Protein AF-A0A9Q1J3T0-F1 (afdb_monomer)

Secondary structure (DSSP, 8-state):
-HHHHHHHHT-HHHHHHHHHHHHHH--STTS----PPPPPPPPGGG--SPPPP--S-HHHHHHHHHHHHHHHHHHHHHHHHS-HHHHHHHHHHHHHHHHHHSPTT-----HHHHHHHTTTS-HHHHHHHHHHHHHHHHHHHHH-SS--S----HHHHHHHHHHTSTHHHHHHHHHHHHTHHHHHTS-HHHHHHHHHHH-TTTHHHHS--

Organism: Synaphobranchus kaupii (NCBI:txid118154)

Solvent-accessible surface area (backbone atoms only — not comparable to full-atom values): 12754 Å² total; per-residue (Å²): 108,69,70,58,51,56,57,54,58,67,33,68,70,52,45,50,54,53,50,52,50,50,58,73,60,35,82,44,104,87,45,77,66,88,64,70,78,83,84,78,79,71,61,80,91,72,62,83,81,68,82,73,91,75,76,90,45,46,66,60,50,52,49,54,52,52,49,49,50,51,50,51,52,50,51,51,48,45,63,66,71,66,33,72,66,55,53,49,52,52,49,52,51,48,50,55,43,46,26,46,66,39,70,83,85,76,73,80,76,60,63,77,58,50,71,75,35,58,92,81,42,65,63,69,59,49,50,54,57,41,55,46,37,36,57,53,53,49,54,46,40,74,73,41,96,69,65,77,89,72,70,89,48,72,68,58,53,53,49,54,46,59,73,65,60,50,45,65,62,52,48,49,51,48,54,50,55,80,37,39,78,62,54,75,71,47,60,61,68,61,53,52,49,53,50,45,67,72,38,76,84,50,50,82,72,70,72,78,122

Sequence (209 aa):
MLQIHYANLRSTDTFHSIFEDAQRTGINDLVKVPALPPRRRAPRRYDDGVAAYQWEDPEEYYRSQFFEVINLLTSELTRRFDQPTLRLLKNIENVVLTAVNSSPGCISIRKNVVDMYTANVDMERLFTQLSMFPAVLQAHNSSAETPISRVTMVSTIVYILATQGAERHLNNLLFLHIHKDLTDNLNLQKVLRSFCFANKRQLTYFAKV

Radius of gyration: 32.81 Å; Cα contacts (8 Å, |Δi|>4): 99; chains: 1; bounding box: 73×41×100 Å

Foldseek 3Di:
DVLVVLVVCLDPVNLVVVLVVLQVVCPDPPRHRQDDDDDDDDDPVPPPVDDPDDDPDSSVVVSVVSVVVSVVVSVVCCVVCVDPVNVLVVLVFVLLQCLQQDDQPPRDRPVVNCVVCVVPDDVVVVSVVSNCNVVLLVVCQVVDPDRDNGDDDVVVSVVSCVVVPCCVVVVVVVVCVVCVVVVVVDPPVVVVVVVCVVDVPCVVPPVPD

Mean predicted aligned error: 16.89 Å

pLDDT: mean 72.1, std 10.12, range [36.81, 88.25]

Structure (mmCIF, N/CA/C/O backbone):
data_AF-A0A9Q1J3T0-F1
#
_entry.id   AF-A0A9Q1J3T0-F1
#
loop_
_atom_site.group_PDB
_atom_site.id
_atom_site.type_symbol
_atom_site.label_atom_id
_atom_site.label_alt_id
_atom_site.label_comp_id
_atom_site.label_asym_id
_atom_site.label_entity_id
_atom_site.label_seq_id
_atom_site.pdbx_PDB_ins_code
_atom_site.Cartn_x
_atom_site.Cartn_y
_atom_site.Cartn_z
_atom_site.occupancy
_atom_site.B_iso_or_equiv
_atom_site.auth_seq_id
_atom_site.auth_comp_id
_atom_site.auth_asym_id
_atom_site.auth_atom_id
_atom_site.pdbx_PDB_model_num
ATOM 1 N N . MET A 1 1 ? 5.457 7.290 -5.235 1.00 56.97 1 MET A N 1
ATOM 2 C CA . MET A 1 1 ? 6.879 7.698 -5.179 1.00 56.97 1 MET A CA 1
ATOM 3 C C . MET A 1 1 ? 7.740 6.837 -6.095 1.00 56.97 1 MET A C 1
ATOM 5 O O . MET A 1 1 ? 8.196 7.372 -7.091 1.00 56.97 1 MET A O 1
ATOM 9 N N . LEU A 1 2 ? 7.880 5.522 -5.868 1.00 62.66 2 LEU A N 1
ATOM 10 C CA . LEU A 1 2 ? 8.727 4.662 -6.721 1.00 62.66 2 LEU A CA 1
ATOM 11 C C . LEU A 1 2 ? 8.299 4.617 -8.199 1.00 62.66 2 LEU A C 1
ATOM 13 O O . LEU A 1 2 ? 9.136 4.795 -9.070 1.00 62.66 2 LEU A O 1
ATOM 17 N N . GLN A 1 3 ? 7.005 4.479 -8.503 1.00 64.62 3 GLN A N 1
ATOM 18 C CA . GLN A 1 3 ? 6.520 4.507 -9.896 1.00 64.62 3 GLN A CA 1
ATOM 19 C C . GLN A 1 3 ? 6.812 5.832 -10.616 1.00 64.62 3 GLN A C 1
ATOM 21 O O . GLN A 1 3 ? 7.132 5.825 -11.795 1.00 64.62 3 GLN A O 1
ATOM 26 N N . ILE A 1 4 ? 6.740 6.960 -9.901 1.00 71.44 4 ILE A N 1
ATOM 27 C CA . ILE A 1 4 ? 7.042 8.290 -10.453 1.00 71.44 4 ILE A CA 1
ATOM 28 C C . ILE A 1 4 ? 8.543 8.401 -10.738 1.00 71.44 4 ILE A C 1
ATOM 30 O O . ILE A 1 4 ? 8.939 8.924 -11.769 1.00 71.44 4 ILE A O 1
ATOM 34 N N . HIS A 1 5 ? 9.380 7.845 -9.860 1.00 72.06 5 HIS A N 1
ATOM 35 C CA . HIS A 1 5 ? 10.822 7.798 -10.067 1.00 72.06 5 HIS A CA 1
ATOM 36 C C . HIS A 1 5 ? 11.203 6.975 -11.311 1.00 72.06 5 HIS A C 1
ATOM 38 O O . HIS A 1 5 ? 11.945 7.469 -12.153 1.00 72.06 5 HIS A O 1
ATOM 44 N N . TYR A 1 6 ? 10.633 5.778 -11.492 1.00 69.00 6 TYR A N 1
ATOM 45 C CA . TYR A 1 6 ? 10.868 4.965 -12.696 1.00 69.00 6 TYR A CA 1
ATOM 46 C C . TYR A 1 6 ? 10.266 5.578 -13.969 1.00 69.00 6 TYR A C 1
ATOM 48 O O . TYR A 1 6 ? 10.845 5.440 -15.044 1.00 69.00 6 TYR A O 1
ATOM 56 N N . ALA A 1 7 ? 9.154 6.311 -13.858 1.00 69.44 7 ALA A N 1
ATOM 57 C CA . ALA A 1 7 ? 8.602 7.079 -14.972 1.00 69.44 7 ALA A CA 1
ATOM 58 C C . ALA A 1 7 ? 9.527 8.235 -15.389 1.00 69.44 7 ALA A C 1
ATOM 60 O O . ALA A 1 7 ? 9.722 8.459 -16.579 1.00 69.44 7 ALA A O 1
ATOM 61 N N . ASN A 1 8 ? 10.151 8.916 -14.424 1.00 75.25 8 ASN A N 1
ATOM 62 C CA . ASN A 1 8 ? 11.120 9.976 -14.699 1.00 75.25 8 ASN A CA 1
ATOM 63 C C . ASN A 1 8 ? 12.416 9.421 -15.310 1.00 75.25 8 ASN A C 1
ATOM 65 O O . ASN A 1 8 ? 12.976 10.054 -16.195 1.00 75.25 8 ASN A O 1
ATOM 69 N N . LEU A 1 9 ? 12.849 8.221 -14.897 1.00 73.06 9 LEU A N 1
ATOM 70 C CA . LEU A 1 9 ? 14.004 7.521 -15.480 1.00 73.06 9 LEU A CA 1
ATOM 71 C C . LEU A 1 9 ? 13.783 7.107 -16.941 1.00 73.06 9 LEU A C 1
ATOM 73 O O . LEU A 1 9 ? 14.746 6.931 -17.678 1.00 73.06 9 LEU A O 1
ATOM 77 N N . ARG A 1 10 ? 12.527 6.975 -17.386 1.00 73.25 10 ARG A N 1
ATOM 78 C CA . ARG A 1 10 ? 12.190 6.730 -18.795 1.00 73.25 10 ARG A CA 1
ATOM 79 C C . ARG A 1 10 ? 12.355 7.986 -19.673 1.00 73.25 10 ARG A C 1
ATOM 81 O O . ARG A 1 10 ? 12.173 7.896 -20.886 1.00 73.25 10 ARG A O 1
ATOM 88 N N . SER A 1 11 ? 12.691 9.150 -19.109 1.00 79.69 11 SER A N 1
ATOM 89 C CA . SER A 1 11 ? 12.941 10.348 -19.913 1.00 79.69 11 SER A CA 1
ATOM 90 C C . SER A 1 11 ? 14.182 10.174 -20.794 1.00 79.69 11 SER A C 1
ATOM 92 O O . SER A 1 11 ? 15.204 9.625 -20.375 1.00 79.69 11 SER A O 1
ATOM 94 N N . THR A 1 12 ? 14.096 10.660 -22.033 1.00 73.69 12 THR A N 1
ATOM 95 C CA . THR A 1 12 ? 15.227 10.664 -22.970 1.00 73.69 12 THR A CA 1
ATOM 96 C C . THR A 1 12 ? 16.391 11.478 -22.405 1.00 73.69 12 THR A C 1
ATOM 98 O O . THR A 1 12 ? 17.531 11.038 -22.491 1.00 73.69 12 THR A O 1
ATOM 101 N N . ASP A 1 13 ? 16.094 12.591 -21.731 1.00 77.19 13 ASP A N 1
ATOM 102 C CA . ASP A 1 13 ? 17.101 13.496 -21.166 1.00 77.19 13 ASP A CA 1
ATOM 103 C C . ASP A 1 13 ? 17.870 12.843 -20.008 1.00 77.19 13 ASP A C 1
ATOM 105 O O . ASP A 1 13 ? 19.086 12.985 -19.889 1.00 77.19 13 ASP A O 1
ATOM 109 N N . THR A 1 14 ? 17.173 12.065 -19.169 1.00 77.88 14 THR A N 1
ATOM 110 C CA . THR A 1 14 ? 17.811 11.331 -18.067 1.00 77.88 14 THR A CA 1
ATOM 111 C C . THR A 1 14 ? 18.673 10.192 -18.583 1.00 77.88 14 THR A C 1
ATOM 113 O O . THR A 1 14 ? 19.754 9.961 -18.052 1.00 77.88 14 THR A O 1
ATOM 116 N N . PHE A 1 15 ? 18.218 9.494 -19.629 1.00 80.06 15 PHE A N 1
ATOM 117 C CA . PHE A 1 15 ? 19.016 8.454 -20.269 1.00 80.06 15 PHE A CA 1
ATOM 118 C C . PHE A 1 15 ? 20.283 9.041 -20.899 1.00 80.06 15 PHE A C 1
ATOM 120 O O . PHE A 1 15 ? 21.363 8.505 -20.676 1.00 80.06 15 PHE A O 1
ATOM 127 N N . HIS A 1 16 ? 20.164 10.167 -21.606 1.00 80.81 16 HIS A N 1
ATOM 128 C CA . HIS A 1 16 ? 21.298 10.832 -22.238 1.00 80.81 16 HIS A CA 1
ATOM 129 C C . HIS A 1 16 ? 22.352 11.266 -21.206 1.00 80.81 16 HIS A C 1
ATOM 131 O O . HIS A 1 16 ? 23.528 10.963 -21.369 1.00 80.81 16 HIS A O 1
ATOM 137 N N . SER A 1 17 ? 21.933 11.846 -20.072 1.00 82.75 17 SER A N 1
ATOM 138 C CA . SER A 1 17 ? 22.846 12.181 -18.965 1.00 82.75 17 SER A CA 1
ATOM 139 C C . SER A 1 17 ? 23.568 10.952 -18.395 1.00 82.75 17 SER A C 1
ATOM 141 O O . SER A 1 17 ? 24.767 11.012 -18.140 1.00 82.75 17 SER A O 1
ATOM 143 N N . ILE A 1 18 ? 22.860 9.831 -18.206 1.00 80.62 18 ILE A N 1
ATOM 144 C CA . ILE A 1 18 ? 23.458 8.580 -17.707 1.00 80.62 18 ILE A CA 1
ATOM 145 C C . ILE A 1 18 ? 24.433 7.999 -18.739 1.00 80.62 18 ILE A C 1
ATOM 147 O O . ILE A 1 18 ? 25.479 7.465 -18.372 1.00 80.62 18 ILE A O 1
ATOM 151 N N . PHE A 1 19 ? 24.100 8.096 -20.026 1.00 78.81 19 PHE A N 1
ATOM 152 C CA . PHE A 1 19 ? 24.931 7.611 -21.120 1.00 78.81 19 PHE A CA 1
ATOM 153 C C . PHE A 1 19 ? 26.209 8.445 -21.278 1.00 78.81 19 PHE A C 1
ATOM 155 O O . PHE A 1 19 ? 27.292 7.871 -21.391 1.00 78.81 19 PHE A O 1
ATOM 162 N N . GLU A 1 20 ? 26.118 9.775 -21.187 1.00 81.31 20 GLU A N 1
ATOM 163 C CA . GLU A 1 20 ? 27.284 10.665 -21.147 1.00 81.31 20 GLU A CA 1
ATOM 164 C C . GLU A 1 20 ? 28.188 10.365 -19.946 1.00 81.31 20 GLU A C 1
ATOM 166 O O . GLU A 1 20 ? 29.407 10.267 -20.093 1.00 81.31 20 GLU A O 1
ATOM 171 N N . ASP A 1 21 ? 27.614 10.173 -18.758 1.00 80.69 21 ASP A N 1
ATOM 172 C CA . ASP A 1 21 ? 28.389 9.838 -17.563 1.00 80.69 21 ASP A CA 1
ATOM 173 C C . ASP A 1 21 ? 29.042 8.454 -17.676 1.00 80.69 21 ASP A C 1
ATOM 175 O O . ASP A 1 21 ? 30.190 8.276 -17.261 1.00 80.69 21 ASP A O 1
ATOM 179 N N . ALA A 1 22 ? 28.371 7.483 -18.300 1.00 74.62 22 ALA A N 1
ATOM 180 C CA . ALA A 1 22 ? 28.949 6.175 -18.597 1.00 74.62 22 ALA A CA 1
ATOM 181 C C . ALA A 1 22 ? 30.107 6.270 -19.606 1.00 74.62 22 ALA A C 1
ATOM 183 O O . ALA A 1 22 ? 31.115 5.582 -19.439 1.00 74.62 22 ALA A O 1
ATOM 184 N N . GLN A 1 23 ? 30.014 7.152 -20.608 1.00 74.88 23 GLN A N 1
ATOM 185 C CA . GLN A 1 23 ? 31.119 7.431 -21.530 1.00 74.88 23 GLN A CA 1
ATOM 186 C C . GLN A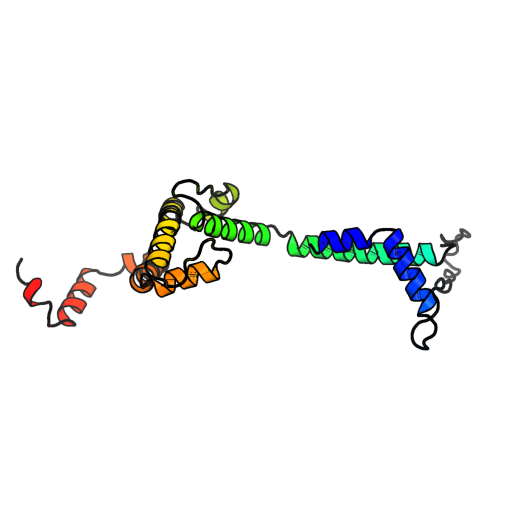 1 23 ? 32.297 8.118 -20.824 1.00 74.88 23 GLN A C 1
ATOM 188 O O . GLN A 1 23 ? 33.443 7.723 -21.034 1.00 74.88 23 GLN A O 1
ATOM 193 N N . ARG A 1 24 ? 32.032 9.094 -19.944 1.00 73.69 24 ARG A N 1
ATOM 194 C CA . ARG A 1 24 ? 33.063 9.798 -19.153 1.00 73.69 24 ARG A CA 1
ATOM 195 C C . ARG A 1 24 ? 33.762 8.879 -18.150 1.00 73.69 24 ARG A C 1
ATOM 197 O O . ARG A 1 24 ? 34.966 8.992 -17.945 1.00 73.69 24 ARG A O 1
ATOM 204 N N . THR A 1 25 ? 33.013 7.962 -17.539 1.00 69.69 25 THR A N 1
ATOM 205 C CA . THR A 1 25 ? 33.516 7.009 -16.532 1.00 69.69 25 THR A CA 1
ATOM 206 C C . THR A 1 25 ? 34.183 5.781 -17.169 1.00 69.69 25 THR A C 1
ATOM 208 O O . THR A 1 25 ? 34.876 5.029 -16.482 1.00 69.69 25 THR A O 1
ATOM 211 N N . GLY A 1 26 ? 34.027 5.592 -18.486 1.00 56.97 26 GLY A N 1
ATOM 212 C CA . GLY A 1 26 ? 34.550 4.483 -19.296 1.00 56.97 26 GLY A CA 1
ATOM 213 C C . GLY A 1 26 ? 36.076 4.413 -19.453 1.00 56.97 26 GLY A C 1
ATOM 214 O O . GLY A 1 26 ? 36.561 3.855 -20.433 1.00 56.97 26 GLY A O 1
ATOM 215 N N . ILE A 1 27 ? 36.838 4.951 -18.498 1.00 54.41 27 ILE A N 1
ATOM 216 C CA . ILE A 1 27 ? 38.305 4.867 -18.420 1.00 54.41 27 ILE A CA 1
ATOM 217 C C . ILE A 1 27 ? 38.721 4.092 -17.159 1.00 54.41 27 ILE A C 1
ATOM 219 O O . ILE A 1 27 ? 39.667 4.452 -16.470 1.00 54.41 27 ILE A O 1
ATOM 223 N N . ASN A 1 28 ? 37.994 3.029 -16.816 1.00 60.88 28 ASN A N 1
ATOM 224 C CA . ASN A 1 28 ? 38.426 2.076 -15.796 1.00 60.88 28 ASN A CA 1
ATOM 225 C C . ASN A 1 28 ? 38.343 0.663 -16.380 1.00 60.88 28 ASN A C 1
ATOM 227 O O . ASN A 1 28 ? 37.334 0.324 -16.998 1.00 60.88 28 ASN A O 1
ATOM 231 N N . ASP A 1 29 ? 39.368 -0.165 -16.143 1.00 57.97 29 ASP A N 1
ATOM 232 C CA . ASP A 1 29 ? 39.586 -1.514 -16.718 1.00 57.97 29 ASP A CA 1
ATOM 233 C C . ASP A 1 29 ? 38.398 -2.503 -16.609 1.00 57.97 29 ASP A C 1
ATOM 235 O O . ASP A 1 29 ? 38.412 -3.577 -17.210 1.00 57.97 29 ASP A O 1
ATOM 239 N N . LEU A 1 30 ? 37.349 -2.156 -15.857 1.00 61.22 30 LEU A N 1
ATOM 240 C CA . LEU A 1 30 ? 36.160 -2.972 -15.608 1.00 61.22 30 LEU A CA 1
ATOM 241 C C . LEU A 1 30 ? 34.969 -2.663 -16.535 1.00 61.22 30 LEU A C 1
ATOM 243 O O . LEU A 1 30 ? 34.090 -3.515 -16.674 1.00 61.22 30 LEU A O 1
ATOM 247 N N . VAL A 1 31 ? 34.908 -1.484 -17.169 1.00 62.34 31 VAL A N 1
ATOM 248 C CA . VAL A 1 31 ? 33.751 -1.057 -17.982 1.00 62.34 31 VAL A CA 1
ATOM 249 C C . VAL A 1 31 ? 34.218 -0.619 -19.365 1.00 62.34 31 VAL A C 1
ATOM 251 O O . VAL A 1 31 ? 34.936 0.363 -19.517 1.00 62.34 31 VAL A O 1
ATOM 254 N N . LYS A 1 32 ? 33.806 -1.368 -20.393 1.00 66.06 32 LYS A N 1
ATOM 255 C CA . LYS A 1 32 ? 34.123 -1.061 -21.793 1.00 66.06 32 LYS A CA 1
ATOM 256 C C . LYS A 1 32 ? 33.239 0.072 -22.309 1.00 66.06 32 LYS A C 1
ATOM 258 O O . LYS A 1 32 ? 32.081 0.179 -21.912 1.00 66.06 32 LYS A O 1
ATOM 263 N N . VAL A 1 33 ? 33.781 0.856 -23.241 1.00 67.75 33 VAL A N 1
ATOM 264 C CA . VAL A 1 33 ? 33.044 1.900 -23.967 1.00 67.75 33 VAL A CA 1
ATOM 265 C C . VAL A 1 33 ? 31.768 1.303 -24.586 1.00 67.75 33 VAL A C 1
ATOM 267 O O . VAL A 1 33 ? 31.839 0.194 -25.130 1.00 67.75 33 VAL A O 1
ATOM 270 N N . PRO A 1 34 ? 30.617 2.002 -24.518 1.00 68.38 34 PRO A N 1
ATOM 271 C CA . PRO A 1 34 ? 29.372 1.541 -25.123 1.00 68.38 34 PRO A CA 1
ATOM 272 C C . PRO A 1 34 ? 29.561 1.312 -26.627 1.00 68.38 34 PRO A C 1
ATOM 274 O O . PRO A 1 34 ? 29.746 2.250 -27.396 1.00 68.38 34 PRO A O 1
ATOM 277 N N . ALA A 1 35 ? 29.541 0.051 -27.049 1.00 74.94 35 ALA A N 1
ATOM 278 C CA . ALA A 1 35 ? 29.716 -0.348 -28.438 1.00 74.94 35 ALA A CA 1
ATOM 279 C C . ALA A 1 35 ? 28.678 -1.408 -28.796 1.00 74.94 35 ALA A C 1
ATOM 281 O O . ALA A 1 35 ? 28.268 -2.208 -27.952 1.00 74.94 35 ALA A O 1
ATOM 282 N N . LEU A 1 36 ? 28.262 -1.429 -30.061 1.00 76.38 36 LEU A N 1
ATOM 283 C CA . LEU A 1 36 ? 27.295 -2.414 -30.528 1.00 76.38 36 LEU A CA 1
ATOM 284 C C . LEU A 1 36 ? 27.842 -3.841 -30.337 1.00 76.38 36 LEU A C 1
ATOM 286 O O . LEU A 1 36 ? 29.023 -4.093 -30.612 1.00 76.38 36 LEU A O 1
ATOM 290 N N . PRO A 1 37 ? 27.004 -4.797 -29.896 1.00 75.69 37 PRO A N 1
ATOM 291 C CA . PRO A 1 37 ? 27.418 -6.184 -29.774 1.00 75.69 37 PRO A CA 1
ATOM 292 C C . PRO A 1 37 ? 27.926 -6.749 -31.107 1.00 75.69 37 PRO A C 1
ATOM 294 O O . PRO A 1 37 ? 27.415 -6.396 -32.176 1.00 75.69 37 PRO A O 1
ATOM 297 N N . PRO A 1 38 ? 28.888 -7.686 -31.066 1.00 68.19 38 PRO A N 1
ATOM 298 C CA . PRO A 1 38 ? 29.404 -8.313 -32.271 1.00 68.19 38 PRO A CA 1
ATOM 299 C C . PRO A 1 38 ? 28.301 -9.074 -33.011 1.00 68.19 38 PRO A C 1
ATOM 301 O O . PRO A 1 38 ? 27.501 -9.808 -32.422 1.00 68.19 38 PRO A O 1
ATOM 304 N N . ARG A 1 39 ? 28.290 -8.920 -34.337 1.00 69.69 39 ARG A N 1
ATOM 305 C CA . ARG A 1 39 ? 27.288 -9.523 -35.218 1.00 69.69 39 ARG A CA 1
ATOM 306 C C . ARG A 1 39 ? 27.438 -11.040 -35.235 1.00 69.69 39 ARG A C 1
ATOM 308 O O . ARG A 1 39 ? 28.509 -11.568 -35.533 1.00 69.69 39 ARG A O 1
ATOM 315 N N . ARG A 1 40 ? 26.339 -11.752 -34.979 1.00 70.06 40 ARG A N 1
ATOM 316 C CA . ARG A 1 40 ? 26.268 -13.197 -35.211 1.00 70.06 40 ARG A CA 1
ATOM 317 C C . ARG A 1 40 ? 25.823 -13.438 -36.643 1.00 70.06 40 ARG A C 1
ATOM 319 O O . ARG A 1 40 ? 24.766 -12.973 -37.054 1.00 70.06 40 ARG A O 1
ATOM 326 N N . ARG A 1 41 ? 26.633 -14.171 -37.404 1.00 70.56 41 ARG A N 1
ATOM 327 C CA . ARG A 1 41 ? 26.247 -14.619 -38.741 1.00 70.56 41 ARG A CA 1
ATOM 328 C C . ARG A 1 41 ? 25.196 -15.716 -38.599 1.00 70.56 41 ARG A C 1
ATOM 330 O O . ARG A 1 41 ? 25.430 -16.683 -37.872 1.00 70.56 41 ARG A O 1
ATOM 337 N N . ALA A 1 42 ? 24.061 -15.566 -39.278 1.00 72.94 42 ALA A N 1
ATOM 338 C CA . ALA A 1 42 ? 23.058 -16.618 -39.320 1.00 72.94 42 ALA A CA 1
ATOM 339 C C . ALA A 1 42 ? 23.685 -17.910 -39.885 1.00 72.94 42 ALA A C 1
ATOM 341 O O . ALA A 1 42 ? 24.526 -17.844 -40.792 1.00 72.94 42 ALA A O 1
ATOM 342 N N . PRO A 1 43 ? 23.333 -19.094 -39.351 1.00 78.50 43 PRO A N 1
ATOM 343 C CA . PRO A 1 43 ? 23.784 -20.352 -39.922 1.00 78.50 43 PRO A CA 1
ATOM 344 C C . PRO A 1 43 ? 23.382 -20.428 -41.394 1.00 78.50 43 PRO A C 1
ATOM 346 O O . PRO A 1 43 ? 22.228 -20.191 -41.734 1.00 78.50 43 PRO A O 1
ATOM 349 N N . ARG A 1 44 ? 24.319 -20.831 -42.257 1.00 72.75 44 ARG A N 1
ATOM 350 C CA . ARG A 1 44 ? 24.177 -20.807 -43.726 1.00 72.75 44 ARG A CA 1
ATOM 351 C C . ARG A 1 44 ? 22.938 -21.534 -44.276 1.00 72.75 44 ARG A C 1
ATOM 353 O O . ARG A 1 44 ? 22.554 -21.300 -45.409 1.00 72.75 44 ARG A O 1
ATOM 360 N N . ARG A 1 45 ? 22.332 -22.432 -43.494 1.00 79.81 45 ARG A N 1
ATOM 361 C CA . ARG A 1 45 ? 21.103 -23.157 -43.858 1.00 79.81 45 ARG A CA 1
ATOM 362 C C . ARG A 1 45 ? 19.833 -22.296 -43.804 1.00 79.81 45 ARG A C 1
ATOM 364 O O . ARG A 1 45 ? 18.853 -22.685 -44.418 1.00 79.81 45 ARG A O 1
ATOM 371 N N . TYR A 1 46 ? 19.858 -21.185 -43.069 1.00 71.06 46 TYR A N 1
ATOM 372 C CA . TYR A 1 46 ? 18.720 -20.289 -42.824 1.00 71.06 46 TYR A CA 1
ATOM 373 C C . TYR A 1 46 ? 18.995 -18.861 -43.326 1.00 71.06 46 TYR A C 1
ATOM 375 O O . TYR A 1 46 ? 18.401 -17.903 -42.842 1.00 71.06 46 TYR A O 1
ATOM 383 N N . ASP A 1 47 ? 19.977 -18.700 -44.215 1.00 76.25 47 ASP A N 1
ATOM 384 C CA . ASP A 1 47 ? 20.342 -17.400 -44.770 1.00 76.25 47 ASP A CA 1
ATOM 385 C C . ASP A 1 47 ? 19.438 -17.106 -45.975 1.00 76.25 47 ASP A C 1
ATOM 387 O O . ASP A 1 47 ? 19.752 -17.480 -47.103 1.00 76.25 47 ASP A O 1
ATOM 391 N N . ASP A 1 48 ? 18.292 -16.469 -45.718 1.00 76.75 48 ASP A N 1
ATOM 392 C CA . ASP A 1 48 ? 17.305 -16.081 -46.739 1.00 76.75 48 ASP A CA 1
ATOM 393 C C . ASP A 1 48 ? 17.759 -14.861 -47.576 1.00 76.75 48 ASP A C 1
ATOM 395 O O . ASP A 1 48 ? 16.986 -14.295 -48.347 1.00 76.75 48 ASP A O 1
ATOM 399 N N . GLY A 1 49 ? 19.014 -14.413 -47.422 1.00 71.88 49 GLY A N 1
ATOM 400 C CA . GLY A 1 49 ? 19.591 -13.278 -48.151 1.00 71.88 49 GLY A CA 1
ATOM 401 C C . GLY A 1 49 ? 19.075 -11.904 -47.708 1.00 71.88 49 GLY A C 1
ATOM 402 O O . GLY A 1 49 ? 19.565 -10.881 -48.186 1.00 71.88 49 GLY A O 1
ATOM 403 N N . VAL A 1 50 ? 18.121 -11.857 -46.775 1.00 76.38 50 VAL A N 1
ATOM 404 C CA . VAL A 1 50 ? 17.628 -10.622 -46.161 1.00 76.38 50 VAL A CA 1
ATOM 405 C C . VAL A 1 50 ? 18.546 -10.241 -45.002 1.00 76.38 50 VAL A C 1
ATOM 407 O O . VAL A 1 50 ? 18.752 -11.016 -44.068 1.00 76.38 50 VAL A O 1
ATOM 410 N N . ALA A 1 51 ? 19.096 -9.026 -45.044 1.00 68.81 51 ALA A N 1
ATOM 411 C CA . ALA A 1 51 ? 19.878 -8.499 -43.935 1.00 68.81 51 ALA A CA 1
ATOM 412 C C . ALA A 1 51 ? 18.994 -8.377 -42.684 1.00 68.81 51 ALA A C 1
ATOM 414 O O . ALA A 1 51 ? 17.935 -7.752 -42.719 1.00 68.81 51 ALA A O 1
ATOM 415 N N . ALA A 1 52 ? 19.437 -8.962 -41.568 1.00 70.06 52 ALA A N 1
ATOM 416 C CA . ALA A 1 52 ? 18.765 -8.786 -40.286 1.00 70.06 52 ALA A CA 1
ATOM 417 C C . ALA A 1 52 ? 18.730 -7.297 -39.898 1.00 70.06 52 ALA A C 1
ATOM 419 O O . ALA A 1 52 ? 19.695 -6.572 -40.166 1.00 70.06 52 ALA A O 1
ATOM 420 N N . TYR A 1 53 ? 17.638 -6.873 -39.247 1.00 73.38 53 TYR A N 1
ATOM 421 C CA . TYR A 1 53 ? 17.496 -5.528 -38.684 1.00 73.38 53 TYR A CA 1
ATOM 422 C C . TYR A 1 53 ? 18.692 -5.194 -37.782 1.00 73.38 53 TYR A C 1
ATOM 424 O O . TYR A 1 53 ? 19.113 -6.014 -36.961 1.00 73.38 53 TYR A O 1
ATOM 432 N N . GLN A 1 54 ? 19.257 -4.004 -37.973 1.00 71.12 54 GLN A N 1
ATOM 433 C CA . GLN A 1 54 ? 20.480 -3.544 -37.325 1.00 71.12 54 GLN A CA 1
ATOM 434 C C . GLN A 1 54 ? 20.244 -2.178 -36.697 1.00 71.12 54 GLN A C 1
ATOM 436 O O . GLN A 1 54 ? 19.624 -1.312 -37.305 1.00 71.12 54 GLN A O 1
ATOM 441 N N . TRP A 1 55 ? 20.791 -1.997 -35.499 1.00 70.44 55 TRP A N 1
ATOM 442 C CA . TRP A 1 55 ? 20.927 -0.680 -34.895 1.00 70.44 55 TRP A CA 1
ATOM 443 C C . TRP A 1 55 ? 22.166 -0.008 -35.479 1.00 70.44 55 TRP A C 1
ATOM 445 O O . TRP A 1 55 ? 23.245 -0.609 -35.490 1.00 70.44 55 TRP A O 1
ATOM 455 N N . GLU A 1 56 ? 21.997 1.204 -35.997 1.00 73.88 56 GLU A N 1
ATOM 456 C CA . GLU A 1 56 ? 23.096 2.015 -36.533 1.00 73.88 56 GLU A CA 1
ATOM 457 C C . GLU A 1 56 ? 23.821 2.762 -35.410 1.00 73.88 56 GLU A C 1
ATOM 459 O O . GLU A 1 56 ? 25.044 2.896 -35.445 1.00 73.88 56 GLU A O 1
ATOM 464 N N . ASP A 1 57 ? 23.077 3.154 -34.374 1.00 79.88 57 ASP A N 1
ATOM 465 C CA . ASP A 1 57 ? 23.571 3.935 -33.250 1.00 79.88 57 ASP A CA 1
ATOM 466 C C . ASP A 1 57 ? 23.674 3.088 -31.960 1.00 79.88 57 ASP A C 1
ATOM 468 O O . ASP A 1 57 ? 22.679 2.498 -31.513 1.00 79.88 57 ASP A O 1
ATOM 472 N N . PRO A 1 58 ? 24.868 2.994 -31.333 1.00 77.75 58 PRO A N 1
ATOM 473 C CA . PRO A 1 58 ? 25.024 2.399 -30.009 1.00 77.75 58 PRO A CA 1
ATOM 474 C C . PRO A 1 58 ? 24.107 3.030 -28.955 1.00 77.75 58 PRO A C 1
ATOM 476 O O . PRO A 1 58 ? 23.624 2.312 -28.076 1.00 77.75 58 PRO A O 1
ATOM 479 N N . GLU A 1 59 ? 23.851 4.340 -29.033 1.00 78.44 59 GLU A N 1
ATOM 480 C CA . GLU A 1 59 ? 22.995 5.037 -28.069 1.00 78.44 59 GLU A CA 1
ATOM 481 C C . GLU A 1 59 ? 21.547 4.538 -28.158 1.00 78.44 59 GLU A C 1
ATOM 483 O O . GLU A 1 59 ? 20.966 4.161 -27.139 1.00 78.44 59 GLU A O 1
ATOM 488 N N . GLU A 1 60 ? 20.987 4.413 -29.366 1.00 79.38 60 GLU A N 1
ATOM 489 C CA . GLU A 1 60 ? 19.646 3.848 -29.576 1.00 79.38 60 GLU A CA 1
ATOM 490 C C . GLU A 1 60 ? 19.528 2.388 -29.115 1.00 79.38 60 GLU A C 1
ATOM 492 O O . GLU A 1 60 ? 18.526 2.008 -28.496 1.00 79.38 60 GLU A O 1
ATOM 497 N N . TYR A 1 61 ? 20.565 1.573 -29.343 1.00 82.25 61 TYR A N 1
ATOM 498 C CA . TYR A 1 61 ? 20.595 0.189 -28.869 1.00 82.25 61 TYR A CA 1
ATOM 499 C C . TYR A 1 61 ? 20.502 0.121 -27.339 1.00 82.25 61 TYR A C 1
ATOM 501 O O . TYR A 1 61 ? 19.606 -0.540 -26.805 1.00 82.25 61 TYR A O 1
ATOM 509 N N . TYR A 1 62 ? 21.368 0.840 -26.620 1.00 81.69 62 TYR A N 1
ATOM 510 C CA . TYR A 1 62 ? 21.341 0.845 -25.155 1.00 81.69 62 TYR A CA 1
ATOM 511 C C . TYR A 1 62 ? 20.095 1.527 -24.595 1.00 81.69 62 TYR A C 1
ATOM 513 O O . TYR A 1 62 ? 19.583 1.097 -23.561 1.00 81.69 62 TYR A O 1
ATOM 521 N N . ARG A 1 63 ? 19.548 2.521 -25.300 1.00 83.75 63 ARG A N 1
ATOM 522 C CA . ARG A 1 63 ? 18.279 3.162 -24.947 1.00 83.75 63 ARG A CA 1
ATOM 523 C C . ARG A 1 63 ? 17.129 2.167 -24.973 1.00 83.75 63 ARG A C 1
ATOM 525 O O . ARG A 1 63 ? 16.340 2.122 -24.029 1.00 83.75 63 ARG A O 1
ATOM 532 N N . SER A 1 64 ? 17.046 1.352 -26.026 1.00 83.56 64 SER A N 1
ATOM 533 C CA . SER A 1 64 ? 15.999 0.335 -26.158 1.00 83.56 64 SER A CA 1
ATOM 534 C C . SER A 1 64 ? 16.056 -0.685 -25.014 1.00 83.56 64 SER A C 1
ATOM 536 O O . SER A 1 64 ? 15.036 -0.944 -24.376 1.00 83.56 64 SER A O 1
ATOM 538 N N . GLN A 1 65 ? 17.255 -1.166 -24.670 1.00 83.88 65 GLN A N 1
ATOM 539 C CA . GLN A 1 65 ? 17.468 -2.121 -23.578 1.00 83.88 65 GLN A CA 1
ATOM 540 C C . GLN A 1 65 ? 17.196 -1.513 -22.207 1.00 83.88 65 GLN A C 1
ATOM 542 O O . GLN A 1 65 ? 16.565 -2.137 -21.355 1.00 83.88 65 GLN A O 1
ATOM 547 N N . PHE A 1 66 ? 17.646 -0.280 -21.988 1.00 84.69 66 PHE A N 1
ATOM 548 C CA . PHE A 1 66 ? 17.405 0.430 -20.743 1.00 84.69 66 PHE A CA 1
ATOM 549 C C . PHE A 1 66 ? 15.904 0.623 -20.514 1.00 84.69 66 PHE A C 1
ATOM 551 O O . PHE A 1 66 ? 15.387 0.298 -19.445 1.00 84.69 66 PHE A O 1
ATOM 558 N N . PHE A 1 67 ? 15.169 1.067 -21.535 1.00 86.44 67 PHE A N 1
ATOM 559 C CA . PHE A 1 67 ? 13.720 1.207 -21.439 1.00 86.44 67 PHE A CA 1
ATOM 560 C C . PHE A 1 67 ? 13.003 -0.131 -21.290 1.00 86.44 67 PHE A C 1
ATOM 562 O O . PHE A 1 67 ? 12.029 -0.195 -20.544 1.00 86.44 67 PHE A O 1
ATOM 569 N N . GLU A 1 68 ? 13.471 -1.200 -21.934 1.00 87.12 68 GLU A N 1
ATOM 570 C CA . GLU A 1 68 ? 12.932 -2.546 -21.735 1.00 87.12 68 GLU A CA 1
ATOM 571 C C . GLU A 1 68 ? 13.044 -2.981 -20.267 1.00 87.12 68 GLU A C 1
ATOM 573 O O . GLU A 1 68 ? 12.044 -3.381 -19.666 1.00 87.12 68 GLU A O 1
ATOM 578 N N . VAL A 1 69 ? 14.216 -2.806 -19.651 1.00 87.38 69 VAL A N 1
ATOM 579 C CA . VAL A 1 69 ? 14.439 -3.128 -18.234 1.00 87.38 69 VAL A CA 1
ATOM 580 C C . VAL A 1 69 ? 13.566 -2.267 -17.324 1.00 87.38 69 VAL A C 1
ATOM 582 O O . VAL A 1 69 ? 12.920 -2.795 -16.421 1.00 87.38 69 VAL A O 1
ATOM 585 N N . ILE A 1 70 ? 13.487 -0.955 -17.559 1.00 86.31 70 ILE A N 1
ATOM 586 C CA . ILE A 1 70 ? 12.639 -0.058 -16.759 1.00 86.31 70 ILE A CA 1
ATOM 587 C C . ILE A 1 70 ? 11.157 -0.425 -16.898 1.00 86.31 70 ILE A C 1
ATOM 589 O O . ILE A 1 70 ? 10.420 -0.418 -15.907 1.00 86.31 70 ILE A O 1
ATOM 593 N N . ASN A 1 71 ? 10.714 -0.790 -18.102 1.00 86.88 71 ASN A N 1
ATOM 594 C CA . ASN A 1 71 ? 9.347 -1.239 -18.346 1.00 86.88 71 ASN A CA 1
ATOM 595 C C . ASN A 1 71 ?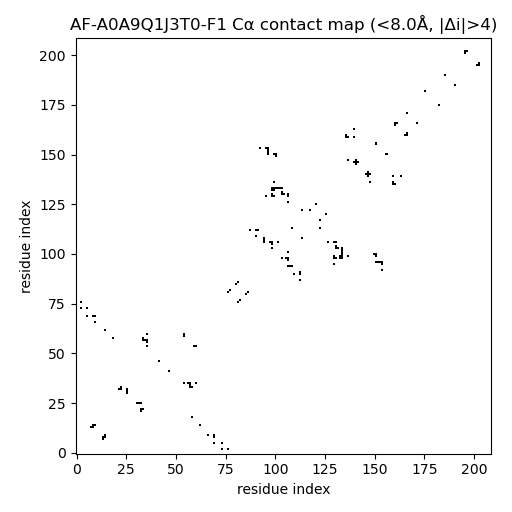 9.058 -2.554 -17.620 1.00 86.88 71 ASN A C 1
ATOM 597 O O . ASN A 1 71 ? 8.010 -2.660 -16.984 1.00 86.88 71 ASN A O 1
ATOM 601 N N . LEU A 1 72 ? 9.989 -3.511 -17.653 1.00 88.25 72 LEU A N 1
ATOM 602 C CA . LEU A 1 72 ? 9.878 -4.774 -16.926 1.00 88.25 72 LEU A CA 1
ATOM 603 C C . LEU A 1 72 ? 9.853 -4.552 -15.408 1.00 88.25 72 LEU A C 1
ATOM 605 O O . LEU A 1 72 ? 9.019 -5.108 -14.703 1.00 88.25 72 LEU A O 1
ATOM 609 N N . LEU A 1 73 ? 10.722 -3.691 -14.881 1.00 85.94 73 LEU A N 1
ATOM 610 C CA . LEU A 1 73 ? 10.718 -3.350 -13.458 1.00 85.94 73 LEU A CA 1
ATOM 611 C C . LEU A 1 73 ? 9.403 -2.679 -13.055 1.00 85.94 73 LEU A C 1
ATOM 613 O O . LEU A 1 73 ? 8.831 -3.001 -12.016 1.00 85.94 73 LEU A O 1
ATOM 617 N N . THR A 1 74 ? 8.885 -1.777 -13.886 1.00 86.38 74 THR A N 1
ATOM 618 C CA . THR A 1 74 ? 7.614 -1.096 -13.621 1.00 86.38 74 THR A CA 1
ATOM 619 C C . THR A 1 74 ? 6.431 -2.066 -13.696 1.00 86.38 74 THR A C 1
ATOM 621 O O . THR A 1 74 ? 5.526 -1.994 -12.856 1.00 86.38 74 THR A O 1
ATOM 624 N N . SER A 1 75 ? 6.433 -3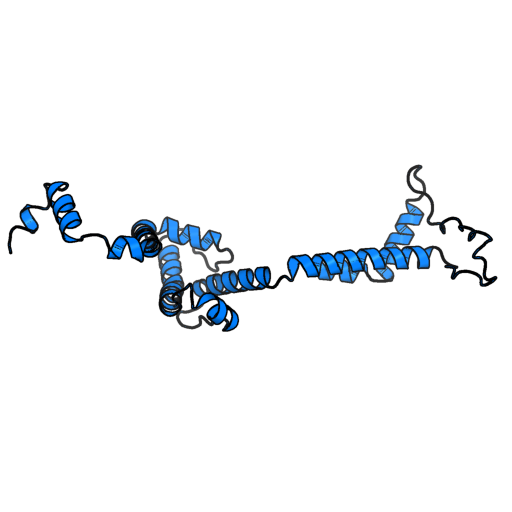.004 -14.648 1.00 84.81 75 SER A N 1
ATOM 625 C CA . SER A 1 75 ? 5.394 -4.031 -14.763 1.00 84.81 75 SER A CA 1
ATOM 626 C C . SER A 1 75 ? 5.437 -5.013 -13.588 1.00 84.81 75 SER A C 1
ATOM 628 O O . SER A 1 75 ? 4.399 -5.330 -13.017 1.00 84.81 75 SER A O 1
ATOM 630 N N . GLU A 1 76 ? 6.620 -5.415 -13.125 1.00 85.25 76 GLU A N 1
ATOM 631 C CA . GLU A 1 76 ? 6.757 -6.273 -11.944 1.00 85.25 76 GLU A CA 1
ATOM 632 C C . GLU A 1 76 ? 6.375 -5.547 -10.646 1.00 85.25 76 GLU A C 1
ATOM 634 O O . GLU A 1 76 ? 5.700 -6.115 -9.781 1.00 85.25 76 GLU A O 1
ATOM 639 N N . LEU A 1 77 ? 6.733 -4.266 -10.509 1.00 85.38 77 LEU A N 1
ATOM 640 C CA . LEU A 1 77 ? 6.320 -3.444 -9.370 1.00 85.38 77 LEU A CA 1
ATOM 641 C C . LEU A 1 77 ? 4.804 -3.257 -9.332 1.00 85.38 77 LEU A C 1
ATOM 643 O O . LEU A 1 77 ? 4.202 -3.401 -8.270 1.00 85.38 77 LEU A O 1
ATOM 647 N N . THR A 1 78 ? 4.173 -2.964 -10.470 1.00 85.31 78 THR A N 1
ATOM 648 C CA . THR A 1 78 ? 2.705 -2.887 -10.551 1.00 85.31 78 THR A CA 1
ATOM 649 C C . THR A 1 78 ? 2.078 -4.246 -10.251 1.00 85.31 78 THR A C 1
ATOM 651 O O . THR A 1 78 ? 1.237 -4.330 -9.365 1.00 85.31 78 THR A O 1
ATOM 654 N N . ARG A 1 79 ? 2.558 -5.339 -10.849 1.00 83.50 79 ARG A N 1
ATOM 655 C CA . ARG A 1 79 ? 2.066 -6.700 -10.575 1.00 83.50 79 ARG A CA 1
ATOM 656 C C . ARG A 1 79 ? 2.149 -7.087 -9.094 1.00 83.50 79 ARG A C 1
ATOM 658 O O . ARG A 1 79 ? 1.266 -7.781 -8.587 1.00 83.50 79 ARG A O 1
ATOM 665 N N . ARG A 1 80 ? 3.203 -6.668 -8.387 1.00 82.88 80 ARG A N 1
ATOM 666 C CA . ARG A 1 80 ? 3.415 -7.011 -6.972 1.00 82.88 80 ARG A CA 1
ATOM 667 C C . ARG A 1 80 ? 2.677 -6.088 -6.002 1.00 82.88 80 ARG A C 1
ATOM 669 O O . ARG A 1 80 ? 2.112 -6.574 -5.028 1.00 82.88 80 ARG A O 1
ATOM 676 N N . PHE A 1 81 ? 2.690 -4.777 -6.240 1.00 79.88 81 PHE A N 1
ATOM 677 C CA . PHE A 1 81 ? 2.113 -3.788 -5.321 1.00 79.88 81 PHE A CA 1
ATOM 678 C C . PHE A 1 81 ? 0.667 -3.403 -5.650 1.00 79.88 81 PHE A C 1
ATOM 680 O O . PHE A 1 81 ? -0.003 -2.808 -4.811 1.00 79.88 81 PHE A O 1
ATOM 687 N N . ASP A 1 82 ? 0.160 -3.759 -6.828 1.00 80.12 82 ASP A N 1
ATOM 688 C CA . ASP A 1 82 ? -1.211 -3.466 -7.253 1.00 80.12 82 ASP A CA 1
ATOM 689 C C . ASP A 1 82 ? -2.130 -4.694 -7.197 1.00 80.12 82 ASP A C 1
ATOM 691 O O . ASP A 1 82 ? -3.081 -4.850 -7.961 1.00 80.12 82 ASP A O 1
ATOM 695 N N . GLN A 1 83 ? -1.836 -5.597 -6.266 1.00 83.88 83 GLN A N 1
ATOM 696 C CA . GLN A 1 83 ? -2.625 -6.800 -6.055 1.00 83.88 83 GLN A CA 1
ATOM 697 C C . GLN A 1 83 ? -3.972 -6.465 -5.394 1.00 83.88 83 GLN A C 1
ATOM 699 O O . GLN A 1 83 ? -4.024 -5.626 -4.484 1.00 83.88 83 GLN A O 1
ATOM 704 N N . PRO A 1 84 ? -5.064 -7.157 -5.771 1.00 7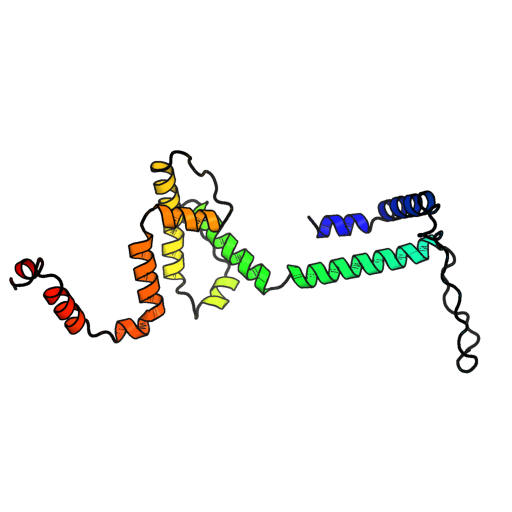9.25 84 PRO A N 1
ATOM 705 C CA . PRO A 1 84 ? -6.389 -6.920 -5.196 1.00 79.25 84 PRO A CA 1
ATOM 706 C C . PRO A 1 84 ? -6.400 -7.113 -3.673 1.00 79.25 84 PRO A C 1
ATOM 708 O O . PRO A 1 84 ? -7.000 -6.316 -2.953 1.00 79.25 84 PRO A O 1
ATOM 711 N N . THR A 1 85 ? -5.656 -8.100 -3.168 1.00 77.19 85 THR A N 1
ATOM 712 C CA . THR A 1 85 ? -5.515 -8.383 -1.733 1.00 77.19 85 THR A CA 1
ATOM 713 C C . THR A 1 85 ? -4.839 -7.242 -0.973 1.00 77.19 85 THR A C 1
ATOM 715 O O . THR A 1 85 ? -5.284 -6.870 0.110 1.00 77.19 85 THR A O 1
ATOM 718 N N . LEU A 1 86 ? -3.790 -6.634 -1.540 1.00 79.12 86 LEU A N 1
ATOM 719 C CA . LEU A 1 86 ? -3.093 -5.525 -0.883 1.00 79.12 86 LEU A CA 1
ATOM 720 C C . LEU A 1 86 ? -3.957 -4.258 -0.864 1.00 79.12 86 LEU A C 1
ATOM 722 O O . LEU A 1 86 ? -3.997 -3.543 0.137 1.00 79.12 86 LEU A O 1
ATOM 726 N N . ARG A 1 87 ? -4.711 -4.006 -1.944 1.00 80.25 87 ARG A N 1
ATOM 727 C CA . ARG A 1 87 ? -5.714 -2.930 -1.985 1.00 80.25 87 ARG A CA 1
ATOM 728 C C . ARG A 1 87 ? -6.789 -3.130 -0.919 1.00 80.25 87 ARG A C 1
ATOM 730 O O . ARG A 1 87 ? -7.189 -2.160 -0.280 1.00 80.25 87 ARG A O 1
ATOM 737 N N . LEU A 1 88 ? -7.240 -4.367 -0.714 1.00 78.06 88 LEU A N 1
ATOM 738 C CA . LEU A 1 88 ? -8.204 -4.712 0.328 1.00 78.06 88 LEU A CA 1
ATOM 739 C C . LEU A 1 88 ? -7.650 -4.416 1.724 1.00 78.06 88 LEU A C 1
ATOM 741 O O . LEU A 1 88 ? -8.303 -3.713 2.490 1.00 78.06 88 LEU A O 1
ATOM 745 N N . LEU A 1 89 ? -6.428 -4.862 2.022 1.00 79.75 89 LEU A N 1
ATOM 746 C CA . LEU A 1 89 ? -5.787 -4.603 3.313 1.00 79.75 89 LEU A CA 1
ATOM 747 C C . LEU A 1 89 ? -5.620 -3.101 3.574 1.00 79.75 89 LEU A C 1
ATOM 749 O O . LEU A 1 89 ? -5.968 -2.615 4.647 1.00 79.75 89 LEU A O 1
ATOM 753 N N . LYS A 1 90 ? -5.200 -2.343 2.555 1.00 83.00 90 LYS A N 1
ATOM 754 C CA . LYS A 1 90 ? -5.122 -0.879 2.619 1.00 83.00 90 LYS A CA 1
ATOM 755 C C . LYS A 1 90 ? -6.492 -0.237 2.855 1.00 83.00 90 LYS A C 1
ATOM 757 O O . LYS A 1 90 ? -6.591 0.777 3.539 1.00 83.00 90 LYS A O 1
ATOM 762 N N . ASN A 1 91 ? -7.564 -0.791 2.289 1.00 81.38 91 ASN A N 1
ATOM 763 C CA . ASN A 1 91 ? -8.920 -0.304 2.547 1.00 81.38 91 ASN A CA 1
ATOM 764 C C . ASN A 1 91 ? -9.338 -0.563 3.998 1.00 81.38 91 ASN A C 1
ATOM 766 O O . ASN A 1 91 ? -9.909 0.334 4.609 1.00 81.38 91 ASN A O 1
ATOM 770 N N . ILE A 1 92 ? -9.029 -1.741 4.547 1.00 79.75 92 ILE A N 1
ATOM 771 C CA . ILE A 1 92 ? -9.314 -2.088 5.948 1.00 79.75 92 ILE A CA 1
ATOM 772 C C . ILE A 1 92 ? -8.551 -1.150 6.889 1.00 79.75 92 ILE A C 1
ATOM 774 O O . ILE A 1 92 ? -9.151 -0.543 7.772 1.00 79.75 92 ILE A O 1
ATOM 778 N N . GLU A 1 93 ? -7.253 -0.963 6.654 1.00 84.06 93 GLU A N 1
ATOM 779 C CA . GLU A 1 93 ? -6.425 -0.030 7.421 1.00 84.06 93 GLU A CA 1
ATOM 780 C C . GLU A 1 93 ? -6.994 1.394 7.374 1.00 84.06 93 GLU A C 1
ATOM 782 O O . GLU A 1 93 ? -7.162 2.037 8.410 1.00 84.06 93 GLU A O 1
ATOM 787 N N . ASN A 1 94 ? -7.377 1.870 6.186 1.00 84.38 94 ASN A N 1
ATOM 788 C CA . ASN A 1 94 ? -7.981 3.190 6.041 1.00 84.38 94 ASN A CA 1
ATOM 789 C C . ASN A 1 94 ? -9.313 3.314 6.787 1.00 84.38 94 ASN A C 1
ATOM 791 O O . ASN A 1 94 ? -9.576 4.373 7.349 1.00 84.38 94 ASN A O 1
ATOM 795 N N . VAL A 1 95 ? -10.153 2.275 6.822 1.00 82.75 95 VAL A N 1
ATOM 796 C CA . VAL A 1 95 ? -11.409 2.294 7.596 1.00 82.75 95 VAL A CA 1
ATOM 797 C C . VAL A 1 95 ? -11.115 2.483 9.082 1.00 82.75 95 VAL A C 1
ATOM 799 O O . VAL A 1 95 ? -11.737 3.321 9.728 1.00 82.75 95 VAL A O 1
ATOM 802 N N . VAL A 1 96 ? -10.119 1.775 9.614 1.00 82.38 96 VAL A N 1
ATOM 803 C CA . VAL A 1 96 ? -9.739 1.882 11.027 1.00 82.38 96 VAL A CA 1
ATOM 804 C C . VAL A 1 96 ? -9.126 3.258 11.336 1.00 82.38 96 VAL A C 1
ATOM 806 O O . VAL A 1 96 ? -9.521 3.910 12.301 1.00 82.38 96 VAL A O 1
ATOM 809 N N . LEU A 1 97 ? -8.217 3.756 10.491 1.00 84.06 97 LEU A N 1
ATOM 810 C CA . LEU A 1 97 ? -7.601 5.077 10.677 1.00 84.06 97 LEU A CA 1
ATOM 811 C C . LEU A 1 97 ? -8.608 6.222 10.523 1.00 84.06 97 LEU A C 1
ATOM 813 O O . LEU A 1 97 ? -8.541 7.212 11.253 1.00 84.06 97 LEU A O 1
ATOM 817 N N . THR A 1 98 ? -9.544 6.118 9.579 1.00 82.88 98 THR A N 1
ATOM 818 C CA . THR A 1 98 ? -10.603 7.125 9.416 1.00 82.88 98 THR A CA 1
ATOM 819 C C . THR A 1 98 ? -11.581 7.084 10.579 1.00 82.88 98 THR A C 1
ATOM 821 O O . THR A 1 98 ? -11.949 8.149 11.058 1.00 82.88 98 THR A O 1
ATOM 824 N N . ALA A 1 99 ? -11.929 5.907 11.102 1.00 80.12 99 ALA A N 1
ATOM 825 C CA . ALA A 1 99 ? -12.798 5.785 12.269 1.00 80.12 99 ALA A CA 1
ATOM 826 C C . ALA A 1 99 ? -12.227 6.463 13.521 1.00 80.12 99 ALA A C 1
ATOM 828 O O . ALA A 1 99 ? -12.963 7.136 14.231 1.00 80.12 99 ALA A O 1
ATOM 829 N N . VAL A 1 100 ? -10.920 6.339 13.770 1.00 78.19 100 VAL A N 1
ATOM 830 C CA . VAL A 1 100 ? -10.272 6.962 14.939 1.00 78.19 100 VAL A CA 1
ATOM 831 C C . VAL A 1 100 ? -10.143 8.480 14.791 1.00 78.19 100 VAL A C 1
ATOM 833 O O . VAL A 1 100 ? -10.294 9.209 15.767 1.00 78.19 100 VAL A O 1
ATOM 836 N N . ASN A 1 101 ? -9.847 8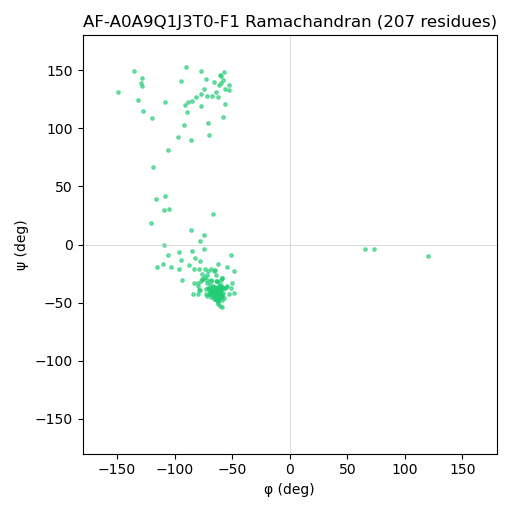.962 13.580 1.00 79.69 101 ASN A N 1
ATOM 837 C CA . ASN A 1 101 ? -9.601 10.385 13.330 1.00 79.69 101 ASN A CA 1
ATOM 838 C C . ASN A 1 101 ? -10.871 11.197 13.015 1.00 79.69 101 ASN A C 1
ATOM 840 O O . ASN A 1 101 ? -10.820 12.425 13.053 1.00 79.69 101 ASN A O 1
ATOM 844 N N . SER A 1 102 ? -11.980 10.552 12.642 1.00 69.81 102 SER A N 1
ATOM 845 C CA . SER A 1 102 ? -13.212 11.244 12.239 1.00 69.81 102 SER A CA 1
ATOM 846 C C . SER A 1 102 ? -14.139 11.503 13.422 1.00 69.81 102 SER A C 1
ATOM 848 O O . SER A 1 102 ? -14.172 10.755 14.397 1.00 69.81 102 SER A O 1
ATOM 850 N N . SER A 1 103 ? -14.952 12.553 13.306 1.00 61.16 103 SER A N 1
ATOM 851 C CA . SER A 1 103 ? -16.063 12.812 14.221 1.00 61.16 103 SER A CA 1
ATOM 852 C C . SER A 1 103 ? -17.077 11.651 14.192 1.00 61.16 103 SER A C 1
ATOM 854 O O . SER A 1 103 ? -17.282 11.049 13.129 1.00 61.16 103 SER A O 1
ATOM 856 N N . PRO A 1 104 ? -17.720 11.324 15.330 1.00 55.12 104 PRO A N 1
ATOM 857 C CA . PRO A 1 104 ? -18.657 10.206 15.425 1.00 55.12 104 PRO A CA 1
ATOM 858 C C . PRO A 1 104 ? -19.777 10.351 14.383 1.00 55.12 104 PRO A C 1
ATOM 860 O O . PRO A 1 104 ? -20.487 11.352 14.368 1.00 55.12 104 PRO A O 1
ATOM 863 N N . GLY A 1 105 ? -19.906 9.361 13.491 1.00 55.41 105 GLY A N 1
ATOM 864 C CA . GLY A 1 105 ? -20.987 9.283 12.497 1.00 55.41 105 GLY A CA 1
ATOM 865 C C . GLY A 1 105 ? -20.571 9.269 11.020 1.00 55.41 105 GLY A C 1
ATOM 866 O O . GLY A 1 105 ? -21.410 8.970 10.178 1.00 55.41 105 GLY A O 1
ATOM 867 N N . CYS A 1 106 ? -19.301 9.518 10.672 1.00 52.00 106 CYS A N 1
ATOM 868 C CA . CYS A 1 106 ? -18.841 9.572 9.269 1.00 52.00 106 CYS A CA 1
ATOM 869 C C . C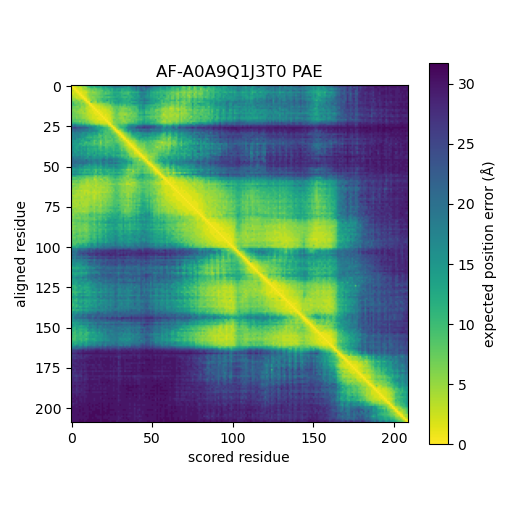YS A 1 106 ? -17.973 8.364 8.852 1.00 52.00 106 CYS A C 1
ATOM 871 O O . CYS A 1 106 ? -16.946 8.509 8.192 1.00 52.00 106 CYS A O 1
ATOM 873 N N . ILE A 1 107 ? -18.342 7.146 9.257 1.00 62.19 107 ILE A N 1
ATOM 874 C CA . ILE A 1 107 ? -17.573 5.938 8.915 1.00 62.19 107 ILE A CA 1
ATOM 875 C C . ILE A 1 107 ? -18.226 5.275 7.700 1.00 62.19 107 ILE A C 1
ATOM 877 O O . ILE A 1 107 ? -19.155 4.485 7.828 1.00 62.19 107 ILE A O 1
ATOM 881 N N . SER A 1 108 ? -17.760 5.612 6.496 1.00 64.06 108 SER A N 1
ATOM 882 C CA . SER A 1 108 ? -18.198 4.937 5.265 1.00 64.06 108 SER A CA 1
ATOM 883 C C . SER A 1 108 ? -17.276 3.767 4.931 1.00 64.06 108 SER A C 1
ATOM 885 O O . SER A 1 108 ? -16.181 3.949 4.395 1.00 64.06 108 SER A O 1
ATOM 887 N N . ILE A 1 109 ? -17.735 2.546 5.211 1.00 67.00 109 ILE A N 1
ATOM 888 C CA . ILE A 1 109 ? -17.081 1.321 4.739 1.00 67.00 109 ILE A CA 1
ATOM 889 C C . ILE A 1 109 ? -17.435 1.137 3.258 1.00 67.00 109 ILE A C 1
ATOM 891 O O . ILE A 1 109 ? -18.600 1.206 2.867 1.00 67.00 109 ILE A O 1
ATOM 895 N N . ARG A 1 110 ? -16.434 0.911 2.399 1.00 67.38 110 ARG A N 1
ATOM 896 C CA . ARG A 1 110 ? -16.680 0.631 0.974 1.00 67.38 110 ARG A CA 1
ATOM 897 C C . ARG A 1 110 ? -17.458 -0.680 0.825 1.00 67.38 110 ARG A C 1
ATOM 899 O O . ARG A 1 110 ? -17.019 -1.697 1.355 1.00 67.38 110 ARG A O 1
ATOM 906 N N . LYS A 1 111 ? -18.538 -0.670 0.032 1.00 67.44 111 LYS A N 1
ATOM 907 C CA . LYS A 1 111 ? -19.429 -1.826 -0.213 1.00 67.44 111 LYS A CA 1
ATOM 908 C C . LYS A 1 111 ? -18.679 -3.115 -0.573 1.00 67.44 111 LYS A C 1
ATOM 910 O O . LYS A 1 111 ? -18.927 -4.143 0.032 1.00 67.44 111 LYS A O 1
ATOM 915 N N . ASN A 1 112 ? -17.644 -3.024 -1.409 1.00 65.75 112 ASN A N 1
ATOM 916 C CA . ASN A 1 112 ? -16.831 -4.184 -1.797 1.00 65.75 112 ASN A CA 1
ATOM 917 C C . ASN A 1 112 ? -16.159 -4.910 -0.614 1.00 65.75 112 ASN A C 1
ATOM 919 O O . ASN A 1 112 ? -15.886 -6.099 -0.709 1.00 65.75 112 ASN A O 1
ATOM 923 N N . VAL A 1 113 ? -15.849 -4.209 0.483 1.00 68.12 113 VAL A N 1
ATOM 924 C CA . VAL A 1 113 ? -15.285 -4.832 1.695 1.00 68.12 113 VA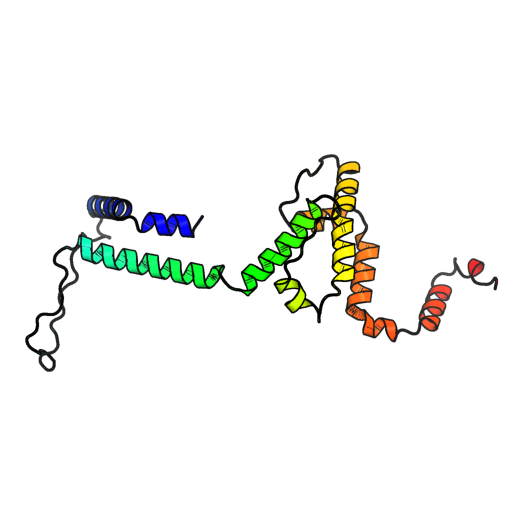L A CA 1
ATOM 925 C C . VAL A 1 113 ? -16.391 -5.509 2.498 1.00 68.12 113 VAL A C 1
ATOM 927 O O . VAL A 1 113 ? -16.190 -6.603 3.013 1.00 68.12 113 VAL A O 1
ATOM 930 N N . VAL A 1 114 ? -17.564 -4.875 2.564 1.00 69.56 114 VAL A N 1
ATOM 931 C CA . VAL A 1 114 ? -18.751 -5.421 3.228 1.00 69.56 114 VAL A CA 1
ATOM 932 C C . VAL A 1 114 ? -19.130 -6.751 2.584 1.00 69.56 114 VAL A C 1
ATOM 934 O O . VAL A 1 114 ? -19.154 -7.766 3.269 1.00 69.56 114 VAL A O 1
ATOM 937 N N . ASP A 1 115 ? -19.300 -6.766 1.262 1.00 72.12 115 ASP A N 1
ATOM 938 C CA . ASP A 1 115 ? -19.775 -7.933 0.514 1.00 72.12 115 ASP A CA 1
ATOM 939 C C . ASP A 1 115 ? -18.859 -9.157 0.684 1.00 72.12 115 ASP A C 1
ATOM 941 O O . ASP A 1 115 ? -19.346 -10.276 0.824 1.00 72.12 115 ASP A O 1
ATOM 945 N N . MET A 1 116 ? -17.537 -8.953 0.762 1.00 68.50 116 MET A N 1
ATOM 946 C CA . MET A 1 116 ? -16.564 -10.041 0.939 1.00 68.50 116 MET A CA 1
ATOM 947 C C . MET A 1 116 ? -16.518 -10.619 2.359 1.00 68.50 116 MET A C 1
ATOM 949 O O . MET A 1 116 ? -16.183 -11.793 2.524 1.00 68.50 116 MET A O 1
ATOM 953 N N . TYR A 1 117 ? -16.813 -9.813 3.382 1.00 71.56 117 TYR A N 1
ATOM 954 C CA . TYR A 1 117 ? -16.690 -10.219 4.786 1.00 71.56 117 TYR A CA 1
ATOM 955 C C . TYR A 1 117 ? -18.030 -10.408 5.500 1.00 71.56 117 TYR A C 1
ATOM 957 O O . TYR A 1 117 ? -18.016 -10.839 6.648 1.00 71.56 117 TYR A O 1
ATOM 965 N N . THR A 1 118 ? -19.166 -10.190 4.832 1.00 70.50 118 THR A N 1
ATOM 966 C CA . THR A 1 118 ? -20.517 -10.404 5.391 1.00 70.50 118 THR A CA 1
ATOM 967 C C . THR A 1 118 ? -20.716 -11.776 6.040 1.00 70.50 118 THR A C 1
ATOM 969 O O . THR A 1 118 ? -21.432 -11.880 7.029 1.00 70.50 118 THR A O 1
ATOM 972 N N . ALA A 1 119 ? -20.066 -12.824 5.524 1.00 72.06 119 ALA A N 1
ATOM 973 C CA . ALA A 1 119 ? -20.153 -14.176 6.080 1.00 72.06 119 ALA A CA 1
ATOM 974 C C . ALA A 1 119 ? -19.283 -14.399 7.334 1.00 72.06 119 ALA A C 1
ATOM 976 O O . ALA A 1 119 ? -19.534 -15.330 8.091 1.00 72.06 119 ALA A O 1
ATOM 977 N N . ASN A 1 120 ? -18.253 -13.574 7.543 1.00 72.38 120 ASN A N 1
ATOM 978 C CA . ASN A 1 120 ? -17.230 -13.779 8.576 1.00 72.38 120 ASN A CA 1
ATOM 979 C C . ASN A 1 120 ? -17.228 -12.688 9.656 1.00 72.38 120 ASN A C 1
ATOM 981 O O . ASN A 1 120 ? -16.655 -12.884 10.725 1.00 72.38 120 ASN A O 1
ATOM 985 N N . VAL A 1 121 ? -17.809 -11.522 9.369 1.00 72.44 121 VAL A N 1
ATOM 986 C CA . VAL A 1 121 ? -17.748 -10.336 10.223 1.00 72.44 121 VAL A CA 1
ATOM 987 C C . VAL A 1 121 ? -19.145 -9.758 10.387 1.00 72.44 121 VAL A C 1
ATOM 989 O O . VAL A 1 121 ? -19.808 -9.402 9.416 1.00 72.44 121 VAL A O 1
ATOM 992 N N . ASP A 1 122 ? -19.563 -9.618 11.642 1.00 78.19 122 ASP A N 1
ATOM 993 C CA . ASP A 1 122 ? -20.771 -8.887 12.006 1.00 78.19 122 ASP A CA 1
ATOM 994 C C . ASP A 1 122 ? -20.546 -7.382 11.789 1.00 78.19 122 ASP A C 1
ATOM 996 O O . ASP A 1 122 ? -19.833 -6.708 12.542 1.00 78.19 122 ASP A O 1
ATOM 1000 N N . MET A 1 123 ? -21.134 -6.868 10.711 1.00 74.06 123 MET A N 1
ATOM 1001 C CA . MET A 1 123 ? -20.931 -5.496 10.255 1.00 74.06 123 MET A CA 1
ATOM 1002 C C . MET A 1 123 ? -21.609 -4.464 11.165 1.00 74.06 123 MET A C 1
ATOM 1004 O O . MET A 1 123 ? -21.083 -3.360 11.315 1.00 74.06 123 MET A O 1
ATOM 1008 N N . GLU A 1 124 ? -22.730 -4.807 11.806 1.00 75.38 124 GLU A N 1
ATOM 1009 C CA . GLU A 1 124 ? -23.415 -3.910 12.749 1.00 75.38 124 GLU A CA 1
ATOM 1010 C C . GLU A 1 124 ? -22.581 -3.728 14.019 1.00 75.38 124 GLU A C 1
ATOM 1012 O O . GLU A 1 124 ? -22.373 -2.612 14.518 1.00 75.38 124 GLU A O 1
ATOM 1017 N N . ARG A 1 125 ? -22.019 -4.835 14.511 1.00 72.94 125 ARG A N 1
ATOM 1018 C CA . ARG A 1 125 ? -21.134 -4.811 15.672 1.00 72.94 125 ARG A CA 1
ATOM 1019 C C . ARG A 1 125 ? -19.817 -4.107 15.368 1.00 72.94 125 ARG A C 1
ATOM 1021 O O . ARG A 1 125 ? -19.355 -3.318 16.194 1.00 72.94 125 ARG A O 1
ATOM 1028 N N . LEU A 1 126 ? -19.250 -4.330 14.181 1.00 77.81 126 LEU A N 1
ATOM 1029 C CA . LEU A 1 126 ? -18.073 -3.602 13.710 1.00 77.81 126 LEU A CA 1
ATOM 1030 C C . LEU A 1 126 ? -18.346 -2.094 13.659 1.00 77.81 126 LEU A C 1
ATOM 1032 O O . LEU A 1 126 ? -17.520 -1.315 14.124 1.00 77.81 126 LEU A O 1
ATOM 1036 N N . PHE A 1 127 ? -19.506 -1.667 13.157 1.00 77.50 127 PHE A N 1
ATOM 1037 C CA . PHE A 1 127 ? -19.865 -0.249 13.108 1.00 77.50 127 PHE A CA 1
ATOM 1038 C C . PHE A 1 127 ? -19.968 0.368 14.509 1.00 77.50 127 PHE A C 1
ATOM 1040 O O . PHE A 1 127 ? -19.451 1.460 14.753 1.00 77.50 127 PHE A O 1
ATOM 1047 N N . THR A 1 128 ? -20.549 -0.370 15.458 1.00 78.25 128 THR A N 1
ATOM 1048 C CA . THR A 1 128 ? -20.637 0.059 16.860 1.00 78.25 128 THR A CA 1
ATOM 1049 C C . THR A 1 128 ? -19.243 0.195 17.475 1.00 78.25 128 THR A C 1
ATOM 1051 O O . THR A 1 128 ? -18.928 1.230 18.060 1.00 78.25 128 THR A O 1
ATOM 1054 N N . GLN A 1 129 ? -18.369 -0.799 17.292 1.00 77.19 129 GLN A N 1
ATOM 1055 C CA . GLN A 1 129 ? -16.977 -0.732 17.747 1.00 77.19 129 GLN A CA 1
ATOM 1056 C C . GLN A 1 129 ? -16.221 0.436 17.112 1.00 77.19 129 GLN A C 1
ATOM 1058 O O . GLN A 1 129 ? -15.516 1.164 17.811 1.00 77.19 129 GLN A O 1
ATOM 1063 N N . LEU A 1 130 ? -16.423 0.664 15.812 1.00 78.69 130 LEU A N 1
ATOM 1064 C CA . LEU A 1 130 ? -15.780 1.754 15.094 1.00 78.69 130 LEU A CA 1
ATOM 1065 C C . LEU A 1 130 ? -16.216 3.131 15.622 1.00 78.69 130 LEU A C 1
ATOM 1067 O O . LEU A 1 130 ? -15.388 4.030 15.752 1.00 78.69 130 LEU A O 1
ATOM 1071 N N . SER A 1 131 ? -17.489 3.277 16.003 1.00 77.75 131 SER A N 1
ATOM 1072 C CA . SER A 1 131 ? -18.033 4.519 16.570 1.00 77.75 131 SER A CA 1
ATOM 1073 C C . SER A 1 131 ? -17.493 4.870 17.963 1.00 77.75 131 SER A C 1
ATOM 1075 O O . SER A 1 131 ? -17.524 6.036 18.353 1.00 77.75 131 SER A O 1
ATOM 1077 N N . MET A 1 132 ? -16.962 3.888 18.702 1.00 76.19 132 MET A N 1
ATOM 1078 C CA . MET A 1 132 ? -16.404 4.097 20.044 1.00 76.19 132 MET A CA 1
ATOM 1079 C C . MET A 1 132 ? -14.953 4.599 20.022 1.00 76.19 132 MET A C 1
ATOM 1081 O O . MET A 1 132 ? -14.506 5.205 20.996 1.00 76.19 132 MET A O 1
ATOM 1085 N N . PHE A 1 133 ? -14.207 4.402 18.929 1.00 78.44 133 PHE A N 1
ATOM 1086 C CA . PHE A 1 133 ? -12.787 4.776 18.859 1.00 78.44 133 PHE A CA 1
ATOM 1087 C C . PHE A 1 133 ? -12.482 6.260 19.112 1.00 78.44 133 PHE A C 1
ATOM 1089 O O . PHE A 1 133 ? -11.519 6.528 19.835 1.00 78.44 133 PHE A O 1
ATOM 1096 N N . PRO A 1 134 ? -13.257 7.233 18.594 1.00 80.19 134 PRO A N 1
ATOM 1097 C CA . PRO A 1 134 ? -13.023 8.642 18.903 1.00 80.19 134 PRO A CA 1
ATOM 1098 C C . PRO A 1 134 ? -13.112 8.943 20.404 1.00 80.19 134 PRO A C 1
ATOM 1100 O O . PRO A 1 134 ? -12.308 9.712 20.925 1.00 80.19 134 PRO A O 1
ATOM 1103 N N . ALA A 1 135 ? -14.042 8.298 21.117 1.00 77.38 135 ALA A N 1
ATOM 1104 C CA . ALA A 1 135 ? -14.182 8.455 22.564 1.00 77.38 135 ALA A CA 1
ATOM 1105 C C . ALA A 1 135 ? -12.983 7.857 23.319 1.00 77.38 135 ALA A C 1
ATOM 1107 O O . ALA A 1 135 ? -12.504 8.447 24.284 1.00 77.38 135 ALA A O 1
ATOM 1108 N N . VAL A 1 136 ? -12.447 6.728 22.843 1.00 77.19 136 VAL A N 1
ATOM 1109 C CA . VAL A 1 136 ? -11.227 6.116 23.398 1.00 77.19 136 VAL A CA 1
ATOM 1110 C C . VAL A 1 136 ? -10.009 7.025 23.195 1.00 77.19 136 VAL A C 1
ATOM 1112 O O . VAL A 1 136 ? -9.209 7.198 24.114 1.00 77.19 136 VAL A O 1
ATOM 1115 N N . LEU A 1 137 ? -9.880 7.657 22.023 1.00 79.94 137 LEU A N 1
ATOM 1116 C CA . LEU A 1 137 ? -8.810 8.623 21.757 1.00 79.94 137 LEU A CA 1
ATOM 1117 C C . LEU A 1 137 ? -8.927 9.859 22.662 1.00 79.94 137 LEU A C 1
ATOM 1119 O O . LEU A 1 137 ? -7.922 10.331 23.192 1.00 79.94 137 LEU A O 1
ATOM 1123 N N . GLN A 1 138 ? -10.145 10.364 22.874 1.00 80.44 138 GLN A N 1
ATOM 1124 C CA . GLN A 1 138 ? -10.394 11.474 23.796 1.00 80.44 138 GLN A CA 1
ATOM 1125 C C . GLN A 1 138 ? -10.029 11.106 25.239 1.00 80.44 138 GLN A C 1
ATOM 1127 O O . GLN A 1 138 ? -9.309 11.865 25.882 1.00 80.44 138 GLN A O 1
ATOM 1132 N N . ALA A 1 139 ? -10.435 9.926 25.718 1.00 78.19 139 ALA A N 1
ATOM 1133 C CA . ALA A 1 139 ? -10.089 9.438 27.054 1.00 78.19 139 ALA A CA 1
ATOM 1134 C C . ALA A 1 139 ? -8.569 9.299 27.252 1.00 78.19 139 ALA A C 1
ATOM 1136 O O . ALA A 1 139 ? -8.039 9.662 28.303 1.00 78.19 139 ALA A O 1
ATOM 1137 N N . HIS A 1 140 ? -7.846 8.839 26.225 1.00 77.62 140 HIS A N 1
ATOM 1138 C CA . HIS A 1 140 ? -6.385 8.819 26.239 1.00 77.62 140 HIS A CA 1
ATOM 1139 C C . HIS A 1 140 ? -5.796 10.229 26.299 1.00 77.62 140 HIS A C 1
ATOM 1141 O O . HIS A 1 140 ? -4.948 10.491 27.144 1.00 77.62 140 HIS A O 1
ATOM 1147 N N . ASN A 1 141 ? -6.274 11.158 25.471 1.00 81.69 141 ASN A N 1
ATOM 1148 C CA . ASN A 1 141 ? -5.793 12.542 25.479 1.00 81.69 141 ASN A CA 1
ATOM 1149 C C . ASN A 1 141 ? -6.090 13.282 26.794 1.00 81.69 141 ASN A C 1
ATOM 1151 O O . ASN A 1 141 ? -5.352 14.196 27.142 1.00 81.69 141 ASN A O 1
ATOM 1155 N N . SER A 1 142 ? -7.132 12.894 27.535 1.00 78.69 142 SER A N 1
ATOM 1156 C CA . SER A 1 142 ? -7.409 13.436 28.872 1.00 78.69 142 SER A CA 1
ATOM 1157 C C . SER A 1 142 ? -6.488 12.883 29.963 1.00 78.69 142 SER A C 1
ATOM 1159 O O . SER A 1 142 ? -6.303 13.544 30.980 1.00 78.69 142 SER A O 1
ATOM 1161 N N . SER A 1 143 ? -5.933 11.681 29.780 1.00 71.88 143 SER A N 1
ATOM 1162 C CA . SER A 1 143 ? -5.085 11.008 30.774 1.00 71.88 143 SER A CA 1
ATOM 1163 C C . SER A 1 143 ? -3.587 11.071 30.458 1.00 71.88 143 SER A C 1
ATOM 1165 O O . SER A 1 143 ? -2.779 10.819 31.350 1.00 71.88 143 SER A O 1
ATOM 1167 N N . ALA A 1 144 ? -3.206 11.335 29.208 1.00 74.00 144 ALA A N 1
ATOM 1168 C CA . ALA A 1 144 ? -1.822 11.323 28.755 1.00 74.00 144 ALA A CA 1
ATOM 1169 C C . ALA A 1 144 ? -1.194 12.722 28.803 1.00 74.00 144 ALA A C 1
ATOM 1171 O O . ALA A 1 144 ? -1.809 13.707 28.402 1.00 74.00 144 ALA A O 1
ATOM 1172 N N . GLU A 1 145 ? 0.076 12.796 29.210 1.00 62.97 145 GLU A N 1
ATOM 1173 C CA . GLU A 1 145 ? 0.866 14.039 29.209 1.00 62.97 145 GLU A CA 1
ATOM 1174 C C . GLU A 1 145 ? 1.115 14.584 27.791 1.00 62.97 145 GLU A C 1
ATOM 1176 O O . GLU A 1 145 ? 1.363 15.774 27.610 1.00 62.97 145 GLU A O 1
ATOM 1181 N N . THR A 1 146 ? 1.025 13.722 26.769 1.00 73.19 146 THR A N 1
ATOM 1182 C CA . THR A 1 146 ? 1.177 14.097 25.358 1.00 73.19 146 THR A CA 1
ATOM 1183 C C . THR A 1 146 ? -0.097 13.773 24.567 1.00 73.19 146 THR A C 1
ATOM 1185 O O . THR A 1 146 ? -0.400 12.601 24.325 1.00 73.19 146 THR A O 1
ATOM 1188 N N . PRO A 1 147 ? -0.875 14.790 24.149 1.00 75.06 147 PRO A N 1
ATOM 1189 C CA . PRO A 1 147 ? -2.094 14.566 23.386 1.00 75.06 147 PRO A CA 1
ATOM 1190 C C . PRO A 1 147 ? -1.770 14.171 21.941 1.00 75.06 147 PRO A C 1
ATOM 1192 O O . PRO A 1 147 ? -0.972 14.811 21.252 1.00 75.06 147 PRO A O 1
ATOM 1195 N N . ILE A 1 148 ? -2.438 13.130 21.453 1.00 78.56 148 ILE A N 1
ATOM 1196 C CA . ILE A 1 148 ? -2.326 12.664 20.073 1.00 78.56 148 ILE A CA 1
ATOM 1197 C C . ILE A 1 148 ? -3.365 13.412 19.235 1.00 78.56 148 ILE A C 1
ATOM 1199 O O . ILE A 1 148 ? -4.570 13.230 19.408 1.00 78.56 148 ILE A O 1
ATOM 1203 N N . SER A 1 149 ? -2.892 14.253 18.310 1.00 75.81 149 SER A N 1
ATOM 1204 C CA . SER A 1 149 ? -3.760 15.026 17.408 1.00 75.81 149 SER A CA 1
ATOM 1205 C C . SER A 1 149 ? -4.286 14.199 16.231 1.00 75.81 149 SER A C 1
ATOM 1207 O O . SER A 1 149 ? -5.420 14.398 15.801 1.00 75.81 149 SER A O 1
ATOM 1209 N N . ARG A 1 150 ? -3.474 13.277 15.697 1.00 80.25 150 ARG A N 1
ATOM 1210 C CA . ARG A 1 150 ? -3.849 12.443 14.552 1.00 80.25 150 ARG A CA 1
ATOM 1211 C C . ARG A 1 150 ? -3.163 11.090 14.618 1.00 80.25 150 ARG A C 1
ATOM 1213 O O . ARG A 1 150 ? -1.946 11.010 14.767 1.00 80.25 150 ARG A O 1
ATOM 1220 N N . VAL A 1 151 ? -3.943 10.034 14.438 1.00 81.44 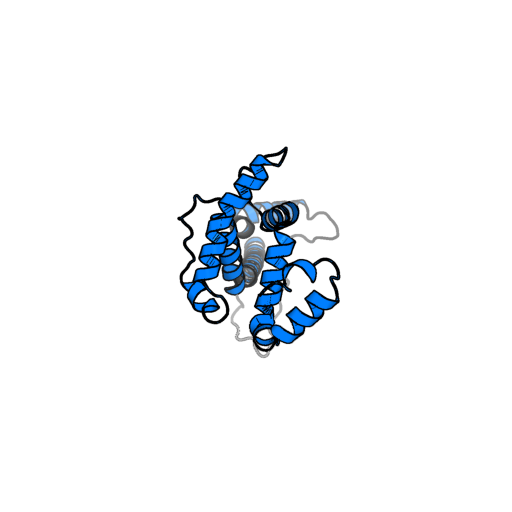151 VAL A N 1
ATOM 1221 C CA . VAL A 1 151 ? -3.453 8.659 14.398 1.00 81.44 151 VAL A CA 1
ATOM 1222 C C . VAL A 1 151 ? -3.130 8.276 12.958 1.00 81.44 151 VAL A C 1
ATOM 1224 O O . VAL A 1 151 ? -3.992 8.324 12.081 1.00 81.44 151 VAL A O 1
ATOM 1227 N N . THR A 1 152 ? -1.875 7.918 12.699 1.00 83.06 152 THR A N 1
ATOM 1228 C CA . THR A 1 152 ? -1.378 7.560 11.359 1.00 83.06 152 THR A CA 1
ATOM 1229 C C . THR A 1 152 ? -1.040 6.082 11.216 1.00 83.06 152 THR A C 1
ATOM 1231 O O . THR A 1 152 ? -0.935 5.602 10.093 1.00 83.06 152 THR A O 1
ATOM 1234 N N . MET A 1 153 ? -0.888 5.360 12.329 1.00 83.19 153 MET A N 1
ATOM 1235 C CA . MET A 1 153 ? -0.502 3.952 12.346 1.00 83.19 153 MET A CA 1
ATOM 1236 C C . MET A 1 153 ? -1.468 3.127 13.194 1.00 83.19 153 MET A C 1
ATOM 1238 O O . MET A 1 153 ? -1.899 3.557 14.265 1.00 83.19 153 MET A O 1
ATOM 1242 N N . VAL A 1 154 ? -1.749 1.899 12.751 1.00 80.94 154 VAL A N 1
ATOM 1243 C CA . VAL A 1 154 ? -2.560 0.934 13.516 1.00 80.94 154 VAL A CA 1
ATOM 1244 C C . VAL A 1 154 ? -1.879 0.554 14.835 1.00 80.94 154 VAL A C 1
ATOM 1246 O O . VAL A 1 154 ? -2.552 0.355 15.841 1.00 80.94 154 VAL A O 1
ATOM 1249 N N . SER A 1 155 ? -0.544 0.536 14.872 1.00 79.88 155 SER A N 1
ATOM 1250 C CA . SER A 1 155 ? 0.232 0.287 16.094 1.00 79.88 155 SER A CA 1
ATOM 1251 C C . SER A 1 155 ? -0.089 1.283 17.212 1.00 79.88 155 SER A C 1
ATOM 1253 O O . SER A 1 155 ? -0.189 0.890 18.371 1.00 79.88 155 SER A O 1
ATOM 1255 N N . THR A 1 156 ? -0.321 2.553 16.874 1.00 80.50 156 THR A N 1
ATOM 1256 C CA . THR A 1 156 ? -0.728 3.583 17.837 1.00 80.50 156 THR A CA 1
ATOM 1257 C C . THR A 1 156 ? -2.104 3.282 18.426 1.00 80.50 156 THR A C 1
ATOM 1259 O O . THR A 1 156 ? -2.315 3.484 19.615 1.00 80.50 156 THR A O 1
ATOM 1262 N N . ILE A 1 157 ? -3.030 2.743 17.629 1.00 77.69 157 ILE A N 1
ATOM 1263 C CA . ILE A 1 157 ? -4.365 2.344 18.099 1.00 77.69 157 ILE A CA 1
ATOM 1264 C C . ILE A 1 157 ? -4.248 1.186 19.086 1.00 77.69 157 ILE A C 1
ATOM 1266 O O . ILE A 1 157 ? -4.841 1.237 20.159 1.00 77.69 157 ILE A O 1
ATOM 1270 N N . VAL A 1 158 ? -3.452 0.170 18.746 1.00 78.56 158 VAL A N 1
ATOM 1271 C CA . VAL A 1 158 ? -3.194 -0.974 19.634 1.00 78.56 158 VAL A CA 1
ATOM 1272 C C . VAL A 1 158 ? -2.586 -0.498 20.952 1.00 78.56 158 VAL A C 1
ATOM 1274 O O . VAL A 1 158 ? -3.044 -0.902 22.013 1.00 78.56 158 VAL A O 1
ATOM 1277 N N . TYR A 1 159 ? -1.622 0.422 20.902 1.00 79.38 159 TYR A N 1
ATOM 1278 C CA . TYR A 1 159 ? -1.025 1.014 22.098 1.00 79.38 159 TYR A CA 1
ATOM 1279 C C . TYR A 1 159 ? -2.044 1.772 22.969 1.00 79.38 159 TYR A C 1
ATOM 1281 O O . TYR A 1 159 ? -2.069 1.595 24.189 1.00 79.38 159 TYR A O 1
ATOM 1289 N N . ILE A 1 160 ? -2.914 2.586 22.362 1.00 75.75 160 ILE A N 1
ATOM 1290 C CA . ILE A 1 160 ? -3.970 3.316 23.082 1.00 75.75 160 ILE A CA 1
ATOM 1291 C C . ILE A 1 160 ? -4.948 2.333 23.745 1.00 75.75 160 ILE A C 1
ATOM 1293 O O . ILE A 1 160 ? -5.330 2.516 24.900 1.00 75.75 160 ILE A O 1
ATOM 1297 N N . LEU A 1 161 ? -5.334 1.266 23.041 1.00 72.88 161 LEU A N 1
ATOM 1298 C CA . LEU A 1 161 ? -6.213 0.230 23.588 1.00 72.88 161 LEU A CA 1
ATOM 1299 C C . LEU A 1 161 ? -5.551 -0.537 24.744 1.00 72.88 161 LEU A C 1
ATOM 1301 O O . LEU A 1 161 ? -6.213 -0.811 25.746 1.00 72.88 161 LEU A O 1
ATOM 1305 N N . ALA A 1 162 ? -4.252 -0.824 24.626 1.00 69.81 162 ALA A N 1
ATOM 1306 C CA . ALA A 1 162 ? -3.471 -1.529 25.638 1.00 69.81 162 ALA A CA 1
ATOM 1307 C C . ALA A 1 162 ? -3.293 -0.722 26.927 1.00 69.81 162 ALA A C 1
ATOM 1309 O O . ALA A 1 162 ? -3.425 -1.246 28.033 1.00 69.81 162 ALA A O 1
ATOM 1310 N N . THR A 1 163 ? -3.036 0.577 26.795 1.00 68.50 163 THR A N 1
ATOM 1311 C CA . THR A 1 163 ? -2.802 1.477 27.934 1.00 68.50 163 THR A CA 1
ATOM 1312 C C . THR A 1 163 ? -4.073 1.817 28.709 1.00 68.50 163 THR A C 1
ATOM 1314 O O . THR A 1 163 ? -4.014 2.026 29.917 1.00 68.50 163 THR A O 1
ATOM 1317 N N . GLN A 1 164 ? -5.239 1.810 28.058 1.00 61.94 164 GLN A N 1
ATOM 1318 C CA . GLN A 1 164 ? -6.526 2.141 28.682 1.00 61.94 164 GLN A CA 1
ATOM 1319 C C . GLN A 1 164 ? -7.128 1.007 29.542 1.00 61.94 164 GLN A C 1
ATOM 1321 O O . GLN A 1 164 ? -8.239 1.148 30.047 1.00 61.94 164 GLN A O 1
ATOM 1326 N N . GLY A 1 165 ? -6.455 -0.141 29.724 1.00 52.34 165 GLY A N 1
ATOM 1327 C CA . GLY A 1 165 ? -6.922 -1.236 30.597 1.00 52.34 165 GLY A CA 1
ATOM 1328 C C . GLY A 1 165 ? -8.215 -1.944 30.147 1.00 52.34 165 GLY A C 1
ATOM 1329 O O . GLY A 1 165 ? -8.608 -2.957 30.734 1.00 52.34 165 GLY A O 1
ATOM 1330 N N . ALA A 1 166 ? -8.848 -1.469 29.069 1.00 51.88 166 ALA A N 1
ATOM 1331 C CA . ALA A 1 166 ? -10.015 -2.071 28.432 1.00 51.88 166 ALA A CA 1
ATOM 1332 C C . ALA A 1 166 ? -9.720 -3.474 27.871 1.00 51.88 166 ALA A C 1
ATOM 1334 O O . ALA A 1 166 ? -10.646 -4.256 27.661 1.00 51.88 166 ALA A O 1
ATOM 1335 N N . GLU A 1 167 ? -8.443 -3.831 27.704 1.00 50.38 167 GLU A N 1
ATOM 1336 C CA . GLU A 1 167 ? -7.999 -5.144 27.241 1.00 50.38 167 GLU A CA 1
ATOM 1337 C C . GLU A 1 167 ? -8.532 -6.307 28.068 1.00 50.38 167 GLU A C 1
ATOM 1339 O O . GLU A 1 167 ? -8.876 -7.324 27.486 1.00 50.38 167 GLU A O 1
ATOM 1344 N N . ARG A 1 168 ? -8.683 -6.214 29.396 1.00 49.66 168 ARG A N 1
ATOM 1345 C CA . ARG A 1 168 ? -9.220 -7.379 30.127 1.00 49.66 168 ARG A CA 1
ATOM 1346 C C . ARG A 1 168 ? -10.657 -7.668 29.729 1.00 49.66 168 ARG A C 1
ATOM 1348 O O . ARG A 1 168 ? -11.013 -8.822 29.547 1.00 49.66 168 ARG A O 1
ATOM 1355 N N . HIS A 1 169 ? -11.487 -6.642 29.581 1.00 48.41 169 HIS A N 1
ATOM 1356 C CA . HIS A 1 169 ? -12.885 -6.867 29.242 1.00 48.41 169 HIS A CA 1
ATOM 1357 C C . HIS A 1 169 ? -13.063 -7.137 27.747 1.00 48.41 169 HIS A C 1
ATOM 1359 O O . HIS A 1 169 ? -13.770 -8.073 27.383 1.00 48.41 169 HIS A O 1
ATOM 1365 N N . LEU A 1 170 ? -12.367 -6.379 26.895 1.00 53.56 170 LEU A N 1
ATOM 1366 C CA . LEU A 1 170 ? -12.453 -6.501 25.446 1.00 53.56 170 LEU A CA 1
ATOM 1367 C C . LEU A 1 170 ? -11.756 -7.769 24.934 1.00 53.56 170 LEU A C 1
ATOM 1369 O O . LEU A 1 170 ? -12.350 -8.463 24.118 1.00 53.56 170 LEU A O 1
ATOM 1373 N N . ASN A 1 171 ? -10.571 -8.133 25.448 1.00 53.72 171 ASN A N 1
ATOM 1374 C CA . ASN A 1 171 ? -9.895 -9.383 25.068 1.00 53.72 171 ASN A CA 1
ATOM 1375 C C . ASN A 1 171 ? -10.647 -10.598 25.599 1.00 53.72 171 ASN A C 1
ATOM 1377 O O . ASN A 1 171 ? -10.801 -11.561 24.858 1.00 53.72 171 ASN A O 1
ATOM 1381 N N . ASN A 1 172 ? -11.177 -10.560 26.829 1.00 57.59 172 ASN A N 1
ATOM 1382 C CA . ASN A 1 172 ? -12.006 -11.664 27.322 1.00 57.59 172 ASN A CA 1
ATOM 1383 C C . ASN A 1 172 ? -13.294 -11.798 26.499 1.00 57.59 172 ASN A C 1
ATOM 1385 O O . ASN A 1 172 ? -13.687 -12.913 26.172 1.00 57.59 172 ASN A O 1
ATOM 1389 N N . LEU A 1 173 ? -13.932 -10.689 26.106 1.00 56.31 173 LEU A N 1
ATOM 1390 C CA . LEU A 1 173 ? -15.100 -10.724 25.222 1.00 56.31 173 LEU A CA 1
ATOM 1391 C C . LEU A 1 173 ? -14.751 -11.188 23.804 1.00 56.31 173 LEU A C 1
ATOM 1393 O O . LEU A 1 173 ? -15.537 -11.919 23.212 1.00 56.31 173 LEU A O 1
ATOM 1397 N N . LEU A 1 174 ? -13.589 -10.808 23.268 1.00 57.78 174 LEU A N 1
ATOM 1398 C CA . LEU A 1 174 ? -13.081 -11.291 21.981 1.00 57.78 174 LEU A CA 1
ATOM 1399 C C . LEU A 1 174 ? -12.780 -12.791 22.037 1.00 57.78 174 LEU A C 1
ATOM 1401 O O . LEU A 1 174 ? -13.181 -13.515 21.135 1.00 57.78 174 LEU A O 1
ATOM 1405 N N . PHE A 1 175 ? -12.158 -13.277 23.111 1.00 57.72 175 PHE A N 1
ATOM 1406 C CA . PHE A 1 175 ? -11.840 -14.692 23.305 1.00 57.72 175 PHE A CA 1
ATOM 1407 C C . PHE A 1 175 ? -13.103 -15.548 23.461 1.00 57.72 175 PHE A C 1
ATOM 1409 O O . PHE A 1 175 ? -13.235 -16.585 22.814 1.00 57.72 175 PHE A O 1
ATOM 1416 N N . LEU A 1 176 ? -14.075 -15.080 24.253 1.00 60.91 176 LEU A N 1
ATOM 1417 C CA . LEU A 1 176 ? -15.398 -15.706 24.356 1.00 60.91 176 LEU A CA 1
ATOM 1418 C C . LEU A 1 176 ? -16.138 -15.687 23.013 1.00 60.91 176 LEU A C 1
ATOM 1420 O O . LEU A 1 176 ? -16.886 -16.606 22.712 1.00 60.91 176 LEU A O 1
ATOM 1424 N N . HIS A 1 177 ? -15.917 -14.664 22.188 1.00 58.09 177 HIS A N 1
ATOM 1425 C CA . HIS A 1 177 ? -16.565 -14.544 20.888 1.00 58.09 177 HIS A CA 1
ATOM 1426 C C . HIS A 1 177 ? -15.936 -15.436 19.809 1.00 58.09 177 HIS A C 1
ATOM 1428 O O . HIS A 1 177 ? -16.671 -16.047 19.041 1.00 58.09 177 HIS A O 1
ATOM 1434 N N . ILE A 1 178 ? -14.605 -15.571 19.787 1.00 71.31 178 ILE A N 1
ATOM 1435 C CA . ILE A 1 178 ? -13.884 -16.524 18.921 1.00 71.31 178 ILE A CA 1
ATOM 1436 C C . ILE A 1 178 ? -14.326 -17.963 19.220 1.00 71.31 178 ILE A C 1
ATOM 1438 O O . ILE A 1 178 ? -14.367 -18.806 18.330 1.00 71.31 178 ILE A O 1
ATOM 1442 N N . HIS A 1 179 ? -14.703 -18.231 20.470 1.00 65.81 179 HIS A N 1
ATOM 1443 C CA . HIS A 1 179 ? -15.167 -19.532 20.934 1.00 65.81 179 HIS A CA 1
ATOM 1444 C C . HIS A 1 179 ? -16.669 -19.560 21.238 1.00 65.81 179 HIS A C 1
ATOM 1446 O O . HIS A 1 179 ? -17.090 -20.350 22.084 1.00 65.81 179 HIS A O 1
ATOM 1452 N N . LYS A 1 180 ? -17.479 -18.741 20.548 1.00 67.88 180 LYS A N 1
ATOM 1453 C CA . LYS A 1 180 ? -18.918 -18.613 20.830 1.00 67.88 180 LYS A CA 1
ATOM 1454 C C . LYS A 1 180 ? -19.633 -19.972 20.839 1.00 67.88 180 LYS A C 1
ATOM 1456 O O . LYS A 1 180 ? -20.370 -20.275 21.773 1.00 67.88 180 LYS A O 1
ATOM 1461 N N . ASP A 1 181 ? -19.307 -20.830 19.876 1.00 69.19 181 ASP A N 1
ATOM 1462 C CA . ASP A 1 181 ? -19.882 -22.177 19.748 1.00 69.19 181 ASP A CA 1
ATOM 1463 C C . ASP A 1 181 ? -19.523 -23.097 20.931 1.00 69.19 181 ASP A C 1
ATOM 1465 O O . ASP A 1 181 ? -20.304 -23.958 21.336 1.00 69.19 181 ASP A O 1
ATOM 1469 N N . LEU A 1 182 ? -18.344 -22.909 21.531 1.00 66.19 182 LEU A N 1
ATOM 1470 C CA . LEU A 1 182 ? -17.918 -23.633 22.732 1.00 66.19 182 LEU A CA 1
ATOM 1471 C C . LEU A 1 182 ? -18.543 -23.033 23.998 1.00 66.19 182 LEU A C 1
ATOM 1473 O O . LEU A 1 182 ? -18.837 -23.770 24.940 1.00 66.19 182 LEU A O 1
ATOM 1477 N N . THR A 1 183 ? -18.765 -21.715 24.030 1.0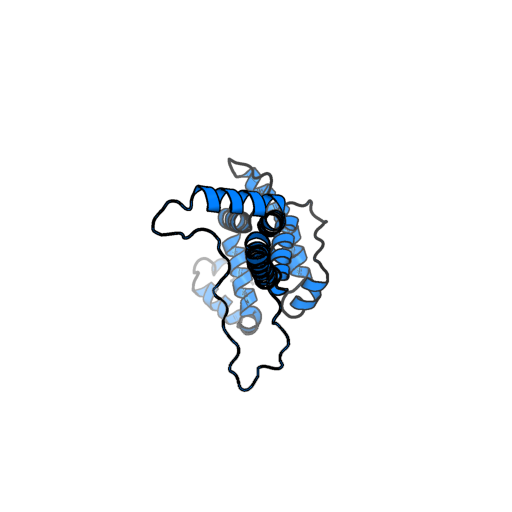0 63.59 183 THR A N 1
ATOM 1478 C CA . THR A 1 183 ? -19.407 -21.027 25.160 1.00 63.59 183 THR A CA 1
ATOM 1479 C C . THR A 1 183 ? -20.917 -21.222 25.218 1.00 63.59 183 THR A C 1
ATOM 1481 O O . THR A 1 183 ? -21.462 -21.272 26.316 1.00 63.59 183 THR A O 1
ATOM 1484 N N . ASP A 1 184 ? -21.592 -21.417 24.086 1.00 70.81 184 ASP A N 1
ATOM 1485 C CA . ASP A 1 184 ? -23.032 -21.708 24.062 1.00 70.81 184 ASP A CA 1
ATOM 1486 C C . ASP A 1 184 ? -23.322 -23.139 24.566 1.00 70.81 184 ASP A C 1
ATOM 1488 O O . ASP A 1 184 ? -24.367 -23.406 25.156 1.00 70.81 184 ASP A O 1
ATOM 1492 N N . ASN A 1 185 ? -22.345 -24.046 24.437 1.00 76.50 185 ASN A N 1
ATOM 1493 C CA . ASN A 1 185 ? -22.377 -25.399 25.003 1.00 76.50 185 ASN A CA 1
ATOM 1494 C C . ASN A 1 185 ? -21.911 -25.471 26.472 1.00 76.50 185 ASN A C 1
ATOM 1496 O O . ASN A 1 185 ? -21.967 -26.534 27.103 1.00 76.50 185 ASN A O 1
ATOM 1500 N N . LEU A 1 186 ? -21.427 -24.363 27.042 1.00 72.69 186 LEU A N 1
ATOM 1501 C CA . LEU A 1 186 ? -20.948 -24.322 28.420 1.00 72.69 186 LEU A CA 1
ATOM 1502 C C . LEU A 1 186 ? -22.138 -24.286 29.383 1.00 72.69 186 LEU A C 1
ATOM 1504 O O . LEU A 1 186 ? -22.943 -23.358 29.409 1.00 72.69 186 LEU A O 1
ATOM 1508 N N . ASN A 1 187 ? -22.233 -25.308 30.235 1.00 75.81 187 ASN A N 1
ATOM 1509 C CA . ASN A 1 187 ? -23.288 -25.393 31.237 1.00 75.81 187 ASN A CA 1
ATOM 1510 C C . ASN A 1 187 ? -23.070 -24.337 32.339 1.00 75.81 187 ASN A C 1
ATOM 1512 O O . ASN A 1 187 ? -22.344 -24.564 33.315 1.00 75.81 187 ASN A O 1
ATOM 1516 N N . LEU A 1 188 ? -23.719 -23.183 32.168 1.00 71.44 188 LEU A N 1
ATOM 1517 C CA . LEU A 1 188 ? -23.638 -22.009 33.040 1.00 71.44 188 LEU A CA 1
ATOM 1518 C C . LEU A 1 188 ? -23.877 -22.347 34.516 1.00 71.44 188 LEU A C 1
ATOM 1520 O O . LEU A 1 188 ? -23.176 -21.822 35.377 1.00 71.44 188 LEU A O 1
ATOM 1524 N N . GLN A 1 189 ? -24.786 -23.277 34.833 1.00 70.25 189 GLN A N 1
ATOM 1525 C CA . GLN A 1 189 ? -25.031 -23.675 36.224 1.00 70.25 189 GLN A CA 1
ATOM 1526 C C . GLN A 1 189 ? -23.829 -24.380 36.860 1.00 70.25 189 GLN A C 1
ATOM 1528 O O . GLN A 1 189 ? -23.539 -24.170 38.040 1.00 70.25 189 GLN A O 1
ATOM 1533 N N . LYS A 1 190 ? -23.106 -25.206 36.097 1.00 71.44 190 LYS A N 1
ATOM 1534 C CA . LYS A 1 190 ? -21.920 -25.916 36.595 1.00 71.44 190 LYS A CA 1
ATOM 1535 C C . LYS A 1 190 ? -20.771 -24.944 36.855 1.00 71.44 190 LYS A C 1
ATOM 1537 O O . LYS A 1 190 ? -20.117 -25.037 37.894 1.00 71.44 190 LYS A O 1
ATOM 1542 N N . VAL A 1 191 ? -20.577 -23.980 35.952 1.00 72.00 191 VAL A N 1
ATOM 1543 C CA . VAL A 1 191 ? -19.574 -22.917 36.101 1.00 72.00 191 VAL A CA 1
ATOM 1544 C C . VAL A 1 191 ? -19.907 -22.034 37.300 1.00 72.00 191 VAL A C 1
ATOM 1546 O O . VAL A 1 191 ? -19.049 -21.826 38.153 1.00 72.00 191 VAL A O 1
ATOM 1549 N N . LEU A 1 192 ? -21.162 -21.602 37.437 1.00 68.25 192 LEU A N 1
ATOM 1550 C CA . LEU A 1 192 ? -21.598 -20.718 38.520 1.00 68.25 192 LEU A CA 1
ATOM 1551 C C . LEU A 1 192 ? -21.474 -21.385 39.897 1.00 68.25 192 LEU A C 1
ATOM 1553 O O . LEU A 1 192 ? -21.012 -20.755 40.849 1.00 68.25 192 LEU A O 1
ATOM 1557 N N . ARG A 1 193 ? -21.772 -22.690 39.987 1.00 68.06 193 ARG A N 1
ATOM 1558 C CA . ARG A 1 193 ? -21.485 -23.493 41.186 1.00 68.06 193 ARG A CA 1
ATOM 1559 C C . ARG A 1 193 ? -19.986 -23.563 41.461 1.00 68.06 193 ARG A C 1
ATOM 1561 O O . ARG A 1 193 ? -19.570 -23.239 42.567 1.00 68.06 193 ARG A O 1
ATOM 1568 N N . SER A 1 194 ? -19.164 -23.925 40.473 1.00 70.31 194 SER A N 1
ATOM 1569 C CA . SER A 1 194 ? -17.705 -24.013 40.656 1.00 70.31 194 SER A CA 1
ATOM 1570 C C . SER A 1 194 ? -17.083 -22.676 41.084 1.00 70.31 194 SER A C 1
ATOM 1572 O O . SER A 1 194 ? -16.192 -22.650 41.929 1.00 70.31 194 SER A O 1
ATOM 1574 N N . PHE A 1 195 ? -17.621 -21.565 40.578 1.00 67.25 195 PHE A N 1
ATOM 1575 C CA . PHE A 1 195 ? -17.191 -20.217 40.915 1.00 67.25 195 PHE A CA 1
ATOM 1576 C C . PHE A 1 195 ? -17.611 -19.817 42.337 1.00 67.25 195 PHE A C 1
ATOM 1578 O O . PHE A 1 195 ? -16.779 -19.328 43.102 1.00 67.25 195 PHE A O 1
ATOM 1585 N N . CYS A 1 196 ? -18.858 -20.102 42.738 1.00 63.78 196 CYS A N 1
ATOM 1586 C CA . CYS A 1 196 ? -19.326 -19.887 44.114 1.00 63.78 196 CYS A CA 1
ATOM 1587 C C . CYS A 1 196 ? -18.527 -20.704 45.140 1.00 63.78 196 CYS A C 1
ATOM 1589 O O . CYS A 1 196 ? -18.238 -20.205 46.226 1.00 63.78 196 CYS A O 1
ATOM 1591 N N . PHE A 1 197 ? -18.139 -21.940 44.804 1.00 63.38 197 PHE A N 1
ATOM 1592 C CA . PHE A 1 197 ? -17.341 -22.788 45.697 1.00 63.38 197 PHE A CA 1
ATOM 1593 C C . PHE A 1 197 ? -15.857 -22.393 45.744 1.00 63.38 197 PHE A C 1
ATOM 1595 O O . PHE A 1 197 ? -15.232 -22.521 46.797 1.00 63.38 197 PHE A O 1
ATOM 1602 N N . ALA A 1 198 ? -15.290 -21.874 44.649 1.00 62.81 198 ALA A N 1
ATOM 1603 C CA . ALA A 1 198 ? -13.909 -21.389 44.618 1.00 62.81 198 ALA A CA 1
ATOM 1604 C C . ALA A 1 198 ? -13.730 -20.068 45.389 1.00 62.81 198 ALA A C 1
ATOM 1606 O O . ALA A 1 198 ? -12.693 -19.845 46.015 1.00 62.81 198 ALA A O 1
ATOM 1607 N N . ASN A 1 199 ? -14.750 -19.205 45.396 1.00 55.59 199 ASN A N 1
ATOM 1608 C CA . ASN A 1 199 ? -14.711 -17.901 46.050 1.00 55.59 199 ASN A CA 1
ATOM 1609 C C . ASN A 1 199 ? -15.529 -17.908 47.353 1.00 55.59 199 ASN A C 1
ATOM 1611 O O . ASN A 1 199 ? -16.652 -17.407 47.415 1.00 55.59 199 ASN A O 1
ATOM 1615 N N . LYS A 1 200 ? -14.928 -18.422 48.441 1.00 55.44 200 LYS A N 1
ATOM 1616 C CA . LYS A 1 200 ? -15.538 -18.492 49.792 1.00 55.44 200 LYS A CA 1
ATOM 1617 C C . LYS A 1 200 ? -16.168 -17.173 50.278 1.00 55.44 200 LYS A C 1
ATOM 1619 O O . LYS A 1 200 ? -17.041 -17.203 51.136 1.00 55.44 200 LYS A O 1
ATOM 1624 N N . ARG A 1 201 ? -15.745 -16.021 49.741 1.00 54.84 201 ARG A N 1
ATOM 1625 C CA . ARG A 1 201 ? -16.246 -14.683 50.106 1.00 54.84 201 ARG A CA 1
ATOM 1626 C C . ARG A 1 201 ? -17.611 -14.306 49.502 1.00 54.84 201 ARG A C 1
ATOM 1628 O O . ARG A 1 201 ? -18.190 -13.336 49.975 1.00 54.84 201 ARG A O 1
ATOM 1635 N N . GLN A 1 202 ? -18.128 -15.019 48.494 1.00 51.56 202 GLN A N 1
ATOM 1636 C CA . GLN A 1 202 ? -19.392 -14.654 47.817 1.00 51.56 202 GLN A CA 1
ATOM 1637 C C . GLN A 1 202 ? -20.598 -15.542 48.164 1.00 51.56 202 GLN A C 1
ATOM 1639 O O . GLN A 1 202 ? -21.731 -15.176 47.853 1.00 51.56 202 GLN A O 1
ATOM 1644 N N . LEU A 1 203 ? -20.390 -16.655 48.877 1.00 48.53 203 LEU A N 1
ATOM 1645 C CA . LEU A 1 203 ? -21.470 -17.528 49.366 1.00 48.53 203 LEU A CA 1
ATOM 1646 C C . LEU A 1 203 ? -22.468 -16.796 50.281 1.00 48.53 203 LEU A C 1
ATOM 1648 O O . LEU A 1 203 ? -23.647 -17.128 50.295 1.00 48.53 203 LEU A O 1
ATOM 1652 N N . THR A 1 204 ? -22.028 -15.759 50.994 1.00 53.84 204 THR A N 1
ATOM 1653 C CA . THR A 1 204 ? -22.884 -14.923 51.849 1.00 53.84 204 THR A CA 1
ATOM 1654 C C . THR A 1 204 ? -23.851 -14.023 51.079 1.00 53.84 204 THR A C 1
ATOM 1656 O O . THR A 1 204 ? -24.873 -13.641 51.642 1.00 53.84 204 THR A O 1
ATOM 1659 N N . TYR A 1 205 ? -23.571 -13.695 49.814 1.00 52.78 205 TYR A N 1
ATOM 1660 C CA . TYR A 1 205 ? -24.412 -12.788 49.021 1.00 52.78 205 TYR A CA 1
ATOM 1661 C C . TYR A 1 205 ? -25.455 -13.521 48.171 1.00 52.78 205 TYR A C 1
ATOM 1663 O O . TYR A 1 205 ? -26.543 -12.994 47.967 1.00 52.78 205 TYR A O 1
ATOM 1671 N N . PHE A 1 206 ? -25.158 -14.742 47.718 1.00 49.97 206 PHE A N 1
ATOM 1672 C CA . PHE A 1 206 ? -26.059 -15.513 46.850 1.00 49.97 206 PHE A CA 1
ATOM 1673 C C . PHE A 1 206 ? -26.954 -16.522 47.589 1.00 49.97 206 PHE A C 1
ATOM 1675 O O . PHE A 1 206 ? -27.843 -17.095 46.974 1.00 49.97 206 PHE A O 1
ATOM 1682 N N . ALA A 1 207 ? -26.771 -16.726 48.899 1.00 47.09 207 ALA A N 1
ATOM 1683 C CA . ALA A 1 207 ? -27.591 -17.637 49.710 1.00 47.09 207 ALA A CA 1
ATOM 1684 C C . ALA A 1 207 ? -28.897 -17.013 50.262 1.00 47.09 207 ALA A C 1
ATOM 1686 O O . ALA A 1 207 ? -29.525 -17.586 51.149 1.00 47.09 207 ALA A O 1
ATOM 1687 N N . LYS A 1 208 ? -29.305 -15.835 49.768 1.00 44.06 208 LYS A N 1
ATOM 1688 C CA . LYS A 1 208 ? -30.588 -15.186 50.091 1.00 44.06 208 LYS A CA 1
ATOM 1689 C C . LYS A 1 208 ? -31.448 -15.018 48.832 1.00 44.06 208 LYS A C 1
ATOM 1691 O O . LYS A 1 208 ? -31.681 -13.892 48.410 1.00 44.06 208 LYS A O 1
ATOM 1696 N N . VAL A 1 209 ? -31.904 -16.127 48.250 1.00 36.81 209 VAL A N 1
ATOM 1697 C CA . VAL A 1 209 ? -33.165 -16.231 47.487 1.00 36.81 209 VAL A CA 1
ATOM 1698 C C . VAL A 1 209 ? -33.713 -17.632 47.704 1.00 36.81 209 VAL A C 1
ATOM 1700 O O . VAL A 1 209 ? -32.917 -18.584 47.545 1.00 36.81 209 VAL A O 1
#